Protein AF-0000000067828884 (afdb_homodimer)

Structure (mmCIF, N/CA/C/O backbone):
data_AF-0000000067828884-model_v1
#
loop_
_entity.id
_entity.type
_entity.pdbx_description
1 polymer 'Sll6055 protein'
#
loop_
_atom_site.group_PDB
_atom_site.id
_atom_site.type_symbol
_atom_site.label_atom_id
_atom_site.label_alt_id
_atom_site.label_comp_id
_atom_site.label_asym_id
_atom_site.label_entity_id
_atom_site.label_seq_id
_atom_site.pdbx_PDB_ins_code
_atom_site.Cartn_x
_atom_site.Cartn_y
_atom_site.Cartn_z
_atom_site.occupancy
_atom_site.B_iso_or_equiv
_atom_site.auth_seq_id
_atom_site.auth_comp_id
_atom_site.auth_asym_id
_atom_site.auth_atom_id
_atom_site.pdbx_PDB_model_num
ATOM 1 N N . MET A 1 1 ? 34.312 7.23 -28.25 1 37.12 1 MET A N 1
ATOM 2 C CA . MET A 1 1 ? 33.156 8.117 -28.031 1 37.12 1 MET A CA 1
ATOM 3 C C . MET A 1 1 ? 32.531 7.859 -26.672 1 37.12 1 MET A C 1
ATOM 5 O O . MET A 1 1 ? 32.031 6.766 -26.406 1 37.12 1 MET A O 1
ATOM 9 N N . VAL A 1 2 ? 33.031 8.43 -25.656 1 44.31 2 VAL A N 1
ATOM 10 C CA . VAL A 1 2 ? 32.438 8.219 -24.344 1 44.31 2 VAL A CA 1
ATOM 11 C C . VAL A 1 2 ? 30.938 8.508 -24.406 1 44.31 2 VAL A C 1
ATOM 13 O O . VAL A 1 2 ? 30.531 9.633 -24.719 1 44.31 2 VAL A O 1
ATOM 16 N N . VAL A 1 3 ? 30.125 7.672 -24.891 1 49.12 3 VAL A N 1
ATOM 17 C CA . VAL A 1 3 ? 28.688 7.875 -24.875 1 49.12 3 VAL A CA 1
ATOM 18 C C . VAL A 1 3 ? 28.234 8.367 -23.5 1 49.12 3 VAL A C 1
ATOM 20 O O . VAL A 1 3 ? 28.484 7.715 -22.5 1 49.12 3 VAL A O 1
ATOM 23 N N . ASN A 1 4 ? 28.359 9.555 -23.234 1 51.34 4 ASN A N 1
ATOM 24 C CA . ASN A 1 4 ? 27.875 10.164 -22 1 51.34 4 ASN A CA 1
ATOM 25 C C . ASN A 1 4 ? 26.469 9.711 -21.656 1 51.34 4 ASN A C 1
ATOM 27 O O . ASN A 1 4 ? 25.5 10.18 -22.25 1 51.34 4 ASN A O 1
ATOM 31 N N . ALA A 1 5 ? 26.297 8.414 -21.312 1 67.62 5 ALA A N 1
ATOM 32 C CA . ALA A 1 5 ? 24.953 7.875 -21.062 1 67.62 5 ALA A CA 1
ATOM 33 C C . ALA A 1 5 ? 24.172 8.773 -20.109 1 67.62 5 ALA A C 1
ATOM 35 O O . ALA A 1 5 ? 24.719 9.242 -19.109 1 67.62 5 ALA A O 1
ATOM 36 N N . GLN A 1 6 ? 23.219 9.469 -20.609 1 82.38 6 GLN A N 1
ATOM 37 C CA . GLN A 1 6 ? 22.359 10.375 -19.844 1 82.38 6 GLN A CA 1
ATOM 38 C C . GLN A 1 6 ? 21.922 9.742 -18.531 1 82.38 6 GLN A C 1
ATOM 40 O O . GLN A 1 6 ? 21.641 8.547 -18.484 1 82.38 6 GLN A O 1
ATOM 45 N N . GLN A 1 7 ? 22.375 10.391 -17.5 1 90.62 7 GLN A N 1
ATOM 46 C CA . GLN A 1 7 ? 21.953 9.969 -16.156 1 90.62 7 GLN A CA 1
ATOM 47 C C . GLN A 1 7 ? 20.891 10.898 -15.602 1 90.62 7 GLN A C 1
ATOM 49 O O . GLN A 1 7 ? 20.766 12.047 -16.031 1 90.62 7 GLN A O 1
ATOM 54 N N . PHE A 1 8 ? 20.062 10.312 -14.766 1 94.75 8 PHE A N 1
ATOM 55 C CA . PHE A 1 8 ? 19 11.047 -14.117 1 94.75 8 PHE A CA 1
ATOM 56 C C . PHE A 1 8 ? 19.188 11.062 -12.602 1 94.75 8 PHE A C 1
ATOM 58 O O . PHE A 1 8 ? 19.516 10.031 -12.008 1 94.75 8 PHE A O 1
ATOM 65 N N . ARG A 1 9 ? 19.031 12.219 -12.078 1 95.75 9 ARG A N 1
ATOM 66 C CA . ARG A 1 9 ? 19.219 12.398 -10.641 1 95.75 9 ARG A CA 1
ATOM 67 C C . ARG A 1 9 ? 17.922 12.109 -9.883 1 95.75 9 ARG A C 1
ATOM 69 O O . ARG A 1 9 ? 16.859 12.594 -10.258 1 95.75 9 ARG A O 1
ATOM 76 N N . ILE A 1 10 ? 18.016 11.258 -8.875 1 97.38 10 ILE A N 1
ATOM 77 C CA . ILE A 1 10 ? 16.891 10.992 -7.977 1 97.38 10 ILE A CA 1
ATOM 78 C C . ILE A 1 10 ? 17.359 11.07 -6.527 1 97.38 10 ILE A C 1
ATOM 80 O O . ILE A 1 10 ? 18.562 10.977 -6.25 1 97.38 10 ILE A O 1
ATOM 84 N N . GLN A 1 11 ? 16.469 11.375 -5.676 1 97.94 11 GLN A N 1
ATOM 85 C CA . GLN A 1 11 ? 16.734 11.266 -4.246 1 97.94 11 GLN A CA 1
ATOM 86 C C . GLN A 1 11 ? 16.062 10.039 -3.646 1 97.94 11 GLN A C 1
ATOM 88 O O . GLN A 1 11 ? 14.844 9.867 -3.787 1 97.94 11 GLN A O 1
ATOM 93 N N . VAL A 1 12 ? 16.766 9.164 -3.076 1 98.38 12 VAL A N 1
ATOM 94 C CA . VAL A 1 12 ? 16.234 8.023 -2.34 1 98.38 12 VAL A CA 1
ATOM 95 C C . VAL A 1 12 ? 16.625 8.125 -0.867 1 98.38 12 VAL A C 1
ATOM 97 O O . VAL A 1 12 ? 17.812 8.109 -0.53 1 98.38 12 VAL A O 1
ATOM 100 N N . ASP A 1 13 ? 15.477 8.305 -0.084 1 96.31 13 ASP A N 1
ATOM 101 C CA . ASP A 1 13 ? 15.711 8.633 1.32 1 96.31 13 ASP A CA 1
ATOM 102 C C . ASP A 1 13 ? 16.516 9.914 1.461 1 96.31 13 ASP A C 1
ATOM 104 O O . ASP A 1 13 ? 16.094 10.977 0.991 1 96.31 13 ASP A O 1
ATOM 108 N N . GLN A 1 14 ? 17.578 10.094 1.827 1 94.12 14 GLN A N 1
ATOM 109 C CA . GLN A 1 14 ? 18.375 11.305 2.002 1 94.12 14 GLN A CA 1
ATOM 110 C C . GLN A 1 14 ? 19.641 11.266 1.136 1 94.12 14 GLN A C 1
ATOM 112 O O . GLN A 1 14 ? 20.547 12.078 1.318 1 94.12 14 GLN A O 1
ATOM 117 N N . GLN A 1 15 ? 19.562 10.383 0.167 1 97.19 15 GLN A N 1
ATOM 118 C CA . GLN A 1 15 ? 20.734 10.25 -0.684 1 97.19 15 GLN A CA 1
ATOM 119 C C . GLN A 1 15 ? 20.406 10.602 -2.133 1 97.19 15 GLN A C 1
ATOM 121 O O . GLN A 1 15 ? 19.422 10.109 -2.689 1 97.19 15 GLN A O 1
ATOM 126 N N . GLN A 1 16 ? 21.234 11.438 -2.723 1 96.94 16 GLN A N 1
ATOM 127 C CA . GLN A 1 16 ? 21.141 11.711 -4.152 1 96.94 16 GLN A CA 1
ATOM 128 C C . GLN A 1 16 ? 21.844 10.633 -4.969 1 96.94 16 GLN A C 1
ATOM 130 O O . GLN A 1 16 ? 22.984 10.281 -4.688 1 96.94 16 GLN A O 1
ATOM 135 N N . LEU A 1 17 ? 21.141 10.062 -5.871 1 97.69 17 LEU A N 1
ATOM 136 C CA . LEU A 1 17 ? 21.672 8.984 -6.695 1 97.69 17 LEU A CA 1
ATOM 137 C C . LEU A 1 17 ? 21.469 9.281 -8.18 1 97.69 17 LEU A C 1
ATOM 139 O O . LEU A 1 17 ? 20.625 10.102 -8.539 1 97.69 17 LEU A O 1
ATOM 143 N N . MET A 1 18 ? 22.297 8.617 -8.961 1 96.06 18 MET A N 1
ATOM 144 C CA . MET A 1 18 ? 22.172 8.695 -10.414 1 96.06 18 MET A CA 1
ATOM 145 C C . MET A 1 18 ? 21.688 7.367 -10.992 1 96.06 18 MET A C 1
ATOM 147 O O . MET A 1 18 ? 22.172 6.305 -10.594 1 96.06 18 MET A O 1
ATOM 151 N N . ILE A 1 19 ? 20.703 7.461 -11.797 1 95.75 19 ILE A N 1
ATOM 152 C CA . ILE A 1 19 ? 20.172 6.262 -12.453 1 95.75 19 ILE A CA 1
ATOM 153 C C . ILE A 1 19 ? 20.219 6.441 -13.969 1 95.75 19 ILE A C 1
ATOM 155 O O . ILE A 1 19 ? 19.812 7.484 -14.484 1 95.75 19 ILE A O 1
ATOM 159 N N . PRO A 1 20 ? 20.75 5.473 -14.695 1 94.75 20 PRO A N 1
ATOM 160 C CA . PRO A 1 20 ? 20.906 5.621 -16.141 1 94.75 20 PRO A CA 1
ATOM 161 C C . PRO A 1 20 ? 19.594 5.449 -16.906 1 94.75 20 PRO A C 1
ATOM 163 O O . PRO A 1 20 ? 19.469 5.914 -18.047 1 94.75 20 PRO A O 1
ATOM 166 N N . ASP A 1 21 ? 18.609 4.809 -16.344 1 96.38 21 ASP A N 1
ATOM 167 C CA . ASP A 1 21 ? 17.344 4.535 -17.016 1 96.38 21 ASP A CA 1
ATOM 168 C C . ASP A 1 21 ? 16.344 5.676 -16.797 1 96.38 21 ASP A C 1
ATOM 170 O O . ASP A 1 21 ? 15.992 5.984 -15.664 1 96.38 21 ASP A O 1
ATOM 174 N N . PRO A 1 22 ? 15.867 6.316 -17.844 1 96.06 22 PRO A N 1
ATOM 175 C CA . PRO A 1 22 ? 14.906 7.41 -17.688 1 96.06 22 PRO A CA 1
ATOM 176 C C . PRO A 1 22 ? 13.531 6.93 -17.219 1 96.06 22 PRO A C 1
ATOM 178 O O . PRO A 1 22 ? 12.711 7.734 -16.781 1 96.06 22 PRO A O 1
ATOM 181 N N . VAL A 1 23 ? 13.258 5.586 -17.344 1 97.75 23 VAL A N 1
ATOM 182 C CA . VAL A 1 23 ? 11.984 5 -16.938 1 97.75 23 VAL A CA 1
ATOM 183 C C . VAL A 1 23 ? 12.242 3.738 -16.109 1 97.75 23 VAL A C 1
ATOM 185 O O . VAL A 1 23 ? 11.828 2.645 -16.516 1 97.75 23 VAL A O 1
ATOM 188 N N . PRO A 1 24 ? 12.875 3.953 -14.953 1 98 24 PRO A N 1
ATOM 189 C CA . PRO A 1 24 ? 13.266 2.789 -14.156 1 98 24 PRO A CA 1
ATOM 190 C C . PRO A 1 24 ? 12.07 2.09 -13.516 1 98 24 PRO A C 1
ATOM 192 O O . PRO A 1 24 ? 11.031 2.719 -13.273 1 98 24 PRO A O 1
ATOM 195 N N . THR A 1 25 ? 12.242 0.83 -13.18 1 98.25 25 THR A N 1
ATOM 196 C CA . THR A 1 25 ? 11.297 0.078 -12.359 1 98.25 25 THR A CA 1
ATOM 197 C C . THR A 1 25 ? 11.562 0.314 -10.875 1 98.25 25 THR A C 1
ATOM 199 O O . THR A 1 25 ? 12.625 0.807 -10.5 1 98.25 25 THR A O 1
ATOM 202 N N . GLY A 1 26 ? 10.586 -0.028 -10.094 1 98.5 26 GLY A N 1
ATOM 203 C CA . GLY A 1 26 ? 10.812 -0.023 -8.656 1 98.5 26 GLY A CA 1
ATOM 204 C C . GLY A 1 26 ? 12.008 -0.852 -8.234 1 98.5 26 GLY A C 1
ATOM 205 O O . GLY A 1 26 ? 12.773 -0.448 -7.359 1 98.5 26 GLY A O 1
ATOM 206 N N . ARG A 1 27 ? 12.18 -1.993 -8.883 1 98.5 27 ARG A N 1
ATOM 207 C CA . ARG A 1 27 ? 13.32 -2.855 -8.586 1 98.5 27 ARG A CA 1
ATOM 208 C C . ARG A 1 27 ? 14.633 -2.143 -8.867 1 98.5 27 ARG A C 1
ATOM 210 O O . ARG A 1 27 ? 15.57 -2.207 -8.062 1 98.5 27 ARG A O 1
ATOM 217 N N . GLN A 1 28 ? 14.727 -1.455 -9.992 1 98.31 28 GLN A N 1
ATOM 218 C CA . GLN A 1 28 ? 15.945 -0.734 -10.359 1 98.31 28 GLN A CA 1
ATOM 219 C C . GLN A 1 28 ? 16.25 0.364 -9.344 1 98.31 28 GLN A C 1
ATOM 221 O O . GLN A 1 28 ? 17.422 0.561 -8.977 1 98.31 28 GLN A O 1
ATOM 226 N N . ILE A 1 29 ? 15.203 1.027 -8.906 1 98.56 29 ILE A N 1
ATOM 227 C CA . ILE A 1 29 ? 15.391 2.096 -7.93 1 98.56 29 ILE A CA 1
ATOM 228 C C . ILE A 1 29 ? 15.945 1.516 -6.629 1 98.56 29 ILE A C 1
ATOM 230 O O . ILE A 1 29 ? 16.906 2.043 -6.07 1 98.56 29 ILE A O 1
ATOM 234 N N . LEU A 1 30 ? 15.367 0.405 -6.23 1 98.69 30 LEU A N 1
ATOM 235 C CA . LEU A 1 30 ? 15.82 -0.244 -5.004 1 98.69 30 LEU A CA 1
ATOM 236 C C . LEU A 1 30 ? 17.25 -0.748 -5.152 1 98.69 30 LEU A C 1
ATOM 238 O O . LEU A 1 30 ? 18.062 -0.597 -4.242 1 98.69 30 LEU A O 1
ATOM 242 N N . GLU A 1 31 ? 17.547 -1.271 -6.289 1 98.12 31 GLU A N 1
ATOM 243 C CA . GLU A 1 31 ? 18.875 -1.83 -6.52 1 98.12 31 GLU A CA 1
ATOM 244 C C . GLU A 1 31 ? 19.938 -0.738 -6.523 1 98.12 31 GLU A C 1
ATOM 246 O O . GLU A 1 31 ? 21 -0.898 -5.918 1 98.12 31 GLU A O 1
ATOM 251 N N . ILE A 1 32 ? 19.656 0.331 -7.18 1 97.44 32 ILE A N 1
ATOM 252 C CA . ILE A 1 32 ? 20.594 1.438 -7.234 1 97.44 32 ILE A CA 1
ATOM 253 C C . ILE A 1 32 ? 20.797 2.008 -5.832 1 97.44 32 ILE A C 1
ATOM 255 O O . ILE A 1 32 ? 21.906 2.443 -5.488 1 97.44 32 ILE A O 1
ATOM 259 N N . ALA A 1 33 ? 19.797 1.929 -5.027 1 98.31 33 ALA A N 1
ATOM 260 C CA . ALA A 1 33 ? 19.859 2.412 -3.652 1 98.31 33 ALA A CA 1
ATOM 261 C C . ALA A 1 33 ? 20.453 1.355 -2.727 1 98.31 33 ALA A C 1
ATOM 263 O O . ALA A 1 33 ? 20.5 1.544 -1.508 1 98.31 33 ALA A O 1
ATOM 264 N N . GLN A 1 34 ? 20.828 0.233 -3.248 1 98.06 34 GLN A N 1
ATOM 265 C CA . GLN A 1 34 ? 21.484 -0.854 -2.529 1 98.06 34 GLN A CA 1
ATOM 266 C C . GLN A 1 34 ? 20.562 -1.459 -1.479 1 98.06 34 GLN A C 1
ATOM 268 O O . GLN A 1 34 ? 21 -1.821 -0.387 1 98.06 34 GLN A O 1
ATOM 273 N N . LYS A 1 35 ? 19.328 -1.429 -1.827 1 98.44 35 LYS A N 1
ATOM 274 C CA . LYS A 1 35 ? 18.328 -2.129 -1.021 1 98.44 35 LYS A CA 1
ATOM 275 C C . LYS A 1 35 ? 18.125 -3.555 -1.521 1 98.44 35 LYS A C 1
ATOM 277 O O . LYS A 1 35 ? 17.391 -3.779 -2.488 1 98.44 35 LYS A O 1
ATOM 282 N N . ARG A 1 36 ? 18.75 -4.496 -0.792 1 97.5 36 ARG A N 1
ATOM 283 C CA . ARG A 1 36 ? 18.766 -5.887 -1.231 1 97.5 36 ARG A CA 1
ATOM 284 C C . ARG A 1 36 ? 18.453 -6.832 -0.073 1 97.5 36 ARG A C 1
ATOM 286 O O . ARG A 1 36 ? 18.875 -6.582 1.062 1 97.5 36 ARG A O 1
ATOM 293 N N . PRO A 1 37 ? 17.734 -7.938 -0.419 1 97.56 37 PRO A N 1
ATOM 294 C CA . PRO A 1 37 ? 17.047 -8.211 -1.68 1 97.56 37 PRO A CA 1
ATOM 295 C C . PRO A 1 37 ? 15.844 -7.305 -1.903 1 97.56 37 PRO A C 1
ATOM 297 O O . PRO A 1 37 ? 15.156 -6.938 -0.946 1 97.56 37 PRO A O 1
ATOM 300 N N . ALA A 1 38 ? 15.531 -6.879 -3.08 1 98 38 ALA A N 1
ATOM 301 C CA . ALA A 1 38 ? 14.562 -5.844 -3.426 1 98 38 ALA A CA 1
ATOM 302 C C . ALA A 1 38 ? 13.164 -6.211 -2.938 1 98 38 ALA A C 1
ATOM 304 O O . ALA A 1 38 ? 12.391 -5.34 -2.541 1 98 38 ALA A O 1
ATOM 305 N N . ASP A 1 39 ? 12.914 -7.523 -2.912 1 97.38 39 ASP A N 1
ATOM 306 C CA . ASP A 1 39 ? 11.547 -7.934 -2.604 1 97.38 39 ASP A CA 1
ATOM 307 C C . ASP A 1 39 ? 11.273 -7.859 -1.104 1 97.38 39 ASP A C 1
ATOM 309 O O . ASP A 1 39 ? 10.156 -8.125 -0.655 1 97.38 39 ASP A O 1
ATOM 313 N N . GLU A 1 40 ? 12.242 -7.457 -0.324 1 97.94 40 GLU A N 1
ATOM 314 C CA . GLU A 1 40 ? 12.055 -7.254 1.109 1 97.94 40 GLU A CA 1
ATOM 315 C C . GLU A 1 40 ? 11.922 -5.77 1.443 1 97.94 40 GLU A C 1
ATOM 317 O O . GLU A 1 40 ? 11.805 -5.398 2.613 1 97.94 40 GLU A O 1
ATOM 322 N N . PHE A 1 41 ? 11.953 -4.949 0.437 1 98.69 41 PHE A N 1
ATOM 323 C CA . PHE A 1 41 ? 11.875 -3.506 0.63 1 98.69 41 PHE A CA 1
ATOM 324 C C . PHE A 1 41 ? 10.648 -2.934 -0.078 1 98.69 41 PHE A C 1
ATOM 326 O O . PHE A 1 41 ? 10.219 -3.461 -1.104 1 98.69 41 PHE A O 1
ATOM 333 N N . LEU A 1 42 ? 10.117 -1.929 0.501 1 98.75 42 LEU A N 1
ATOM 334 C CA . LEU A 1 42 ? 9.133 -1.062 -0.138 1 98.75 42 LEU A CA 1
ATOM 335 C C . LEU A 1 42 ? 9.781 0.216 -0.652 1 98.75 42 LEU A C 1
ATOM 337 O O . LEU A 1 42 ? 10.695 0.752 -0.015 1 98.75 42 LEU A O 1
ATOM 341 N N . VAL A 1 43 ? 9.336 0.704 -1.788 1 98.81 43 VAL A N 1
ATOM 342 C CA . VAL A 1 43 ? 9.758 2.004 -2.299 1 98.81 43 VAL A CA 1
ATOM 343 C C . VAL A 1 43 ? 8.531 2.855 -2.627 1 98.81 43 VAL A C 1
ATOM 345 O O . VAL A 1 43 ? 7.613 2.395 -3.309 1 98.81 43 VAL A O 1
ATOM 348 N N . PHE A 1 44 ? 8.5 4.07 -2.107 1 98.75 44 PHE A N 1
ATOM 349 C CA . PHE A 1 44 ? 7.41 5.023 -2.289 1 98.75 44 PHE A CA 1
ATOM 350 C C . PHE A 1 44 ? 7.895 6.27 -3.018 1 98.75 44 PHE A C 1
ATOM 352 O O . PHE A 1 44 ? 8.992 6.77 -2.744 1 98.75 44 PHE A O 1
ATOM 359 N N . TYR A 1 45 ? 7.141 6.684 -3.971 1 97.44 45 TYR A N 1
ATOM 360 C CA . TYR A 1 45 ? 7.289 8.008 -4.57 1 97.44 45 TYR A CA 1
ATOM 361 C C . TYR A 1 45 ? 6.656 9.078 -3.693 1 97.44 45 TYR A C 1
ATOM 363 O O . TYR A 1 45 ? 5.477 8.984 -3.342 1 97.44 45 TYR A O 1
ATOM 371 N N . LEU A 1 46 ? 7.449 10.039 -3.275 1 96.44 46 LEU A N 1
ATOM 372 C CA . LEU A 1 46 ? 6.926 11.156 -2.508 1 96.44 46 LEU A CA 1
ATOM 373 C C . LEU A 1 46 ? 6.258 12.18 -3.424 1 96.44 46 LEU A C 1
ATOM 375 O O . LEU A 1 46 ? 6.934 12.859 -4.195 1 96.44 46 LEU A O 1
ATOM 379 N N . LEU A 1 47 ? 4.953 12.359 -3.307 1 95.38 47 LEU A N 1
ATOM 380 C CA . LEU A 1 47 ? 4.191 13.289 -4.129 1 95.38 47 LEU A CA 1
ATOM 381 C C . LEU A 1 47 ? 4.32 14.711 -3.6 1 95.38 47 LEU A C 1
ATOM 383 O O . LEU A 1 47 ? 4.629 14.914 -2.422 1 95.38 47 LEU A O 1
ATOM 387 N N . PRO A 1 48 ? 4.031 15.703 -4.461 1 92.88 48 PRO A N 1
ATOM 388 C CA . PRO A 1 48 ? 4.059 17.094 -3.994 1 92.88 48 PRO A CA 1
ATOM 389 C C . PRO A 1 48 ? 3.08 17.344 -2.848 1 92.88 48 PRO A C 1
ATOM 391 O O . PRO A 1 48 ? 3.326 18.203 -2.002 1 92.88 48 PRO A O 1
ATOM 394 N N . SER A 1 49 ? 2.057 16.609 -2.738 1 92.06 49 SER A N 1
ATOM 395 C CA . SER A 1 49 ? 1.046 16.75 -1.694 1 92.06 49 SER A CA 1
ATOM 396 C C . SER A 1 49 ? 1.562 16.25 -0.353 1 92.06 49 SER A C 1
ATOM 398 O O . SER A 1 49 ? 0.94 16.469 0.686 1 92.06 49 SER A O 1
ATOM 400 N N . GLY A 1 50 ? 2.662 15.555 -0.386 1 92.88 50 GLY A N 1
ATOM 401 C CA . GLY A 1 50 ? 3.189 14.938 0.82 1 92.88 50 GLY A CA 1
ATOM 402 C C . GLY A 1 50 ? 2.811 13.477 0.954 1 92.88 50 GLY A C 1
ATOM 403 O O . GLY A 1 50 ? 3.398 12.75 1.755 1 92.88 50 GLY A O 1
ATOM 404 N N . GLN A 1 51 ? 1.867 13.055 0.144 1 95.25 51 GLN A N 1
ATOM 405 C CA . GLN A 1 51 ? 1.448 11.656 0.188 1 95.25 51 GLN A CA 1
ATOM 406 C C . GLN A 1 51 ? 2.467 10.758 -0.505 1 95.25 51 GLN A C 1
ATOM 408 O O . GLN A 1 51 ? 3.305 11.234 -1.273 1 95.25 51 GLN A O 1
ATOM 413 N N . LEU A 1 52 ? 2.342 9.5 -0.197 1 97.19 52 LEU A N 1
ATOM 414 C CA . LEU A 1 52 ? 3.248 8.5 -0.752 1 97.19 52 LEU A CA 1
ATOM 415 C C . LEU A 1 52 ? 2.514 7.578 -1.722 1 97.19 52 LEU A C 1
ATOM 417 O O . LEU A 1 52 ? 1.373 7.18 -1.465 1 97.19 52 LEU A O 1
ATOM 421 N N . GLU A 1 53 ? 3.164 7.305 -2.764 1 97.12 53 GLU A N 1
ATOM 422 C CA . GLU A 1 53 ? 2.682 6.312 -3.719 1 97.12 53 GLU A CA 1
ATOM 423 C C . GLU A 1 53 ? 3.67 5.16 -3.865 1 97.12 53 GLU A C 1
ATOM 425 O O . GLU A 1 53 ? 4.809 5.363 -4.289 1 97.12 53 GLU A O 1
ATOM 430 N N . GLU A 1 54 ? 3.182 4.023 -3.498 1 97.88 54 GLU A N 1
ATOM 431 C CA . GLU A 1 54 ? 4.078 2.879 -3.637 1 97.88 54 GLU A CA 1
ATOM 432 C C . GLU A 1 54 ? 4.344 2.561 -5.105 1 97.88 54 GLU A C 1
ATOM 434 O O . GLU A 1 54 ? 3.426 2.598 -5.93 1 97.88 54 GLU A O 1
ATOM 439 N N . ILE A 1 55 ? 5.59 2.246 -5.402 1 98.06 55 ILE A N 1
ATOM 440 C CA . ILE A 1 55 ? 5.992 1.756 -6.719 1 98.06 55 ILE A CA 1
ATOM 441 C C . ILE A 1 55 ? 6.258 0.253 -6.648 1 98.06 55 ILE A C 1
ATOM 443 O O . ILE A 1 55 ? 7.137 -0.195 -5.906 1 98.06 55 ILE A O 1
ATOM 447 N N . ARG A 1 56 ? 5.426 -0.507 -7.398 1 97.81 56 ARG A N 1
ATOM 448 C CA . ARG A 1 56 ? 5.676 -1.944 -7.457 1 97.81 56 ARG A CA 1
ATOM 449 C C . ARG A 1 56 ? 7.043 -2.238 -8.062 1 97.81 56 ARG A C 1
ATOM 451 O O . ARG A 1 56 ? 7.602 -1.41 -8.781 1 97.81 56 ARG A O 1
ATOM 458 N N . LEU A 1 57 ? 7.52 -3.447 -7.816 1 98 57 LEU A N 1
ATOM 459 C CA . LEU A 1 57 ? 8.852 -3.814 -8.289 1 98 57 LEU A CA 1
ATOM 460 C C . LEU A 1 57 ? 8.914 -3.783 -9.812 1 98 57 LEU A C 1
ATOM 462 O O . LEU A 1 57 ? 9.961 -3.457 -10.383 1 98 57 LEU A O 1
ATOM 466 N N . ASP A 1 58 ? 7.77 -4.039 -10.484 1 97.12 58 ASP A N 1
ATOM 467 C CA . ASP A 1 58 ? 7.75 -4.094 -11.945 1 97.12 58 ASP A CA 1
ATOM 468 C C . ASP A 1 58 ? 7.148 -2.82 -12.539 1 97.12 58 ASP A C 1
ATOM 470 O O . ASP A 1 58 ? 7.027 -2.693 -13.758 1 97.12 58 ASP A O 1
ATOM 474 N N . GLU A 1 59 ? 6.719 -1.943 -11.688 1 97.12 59 GLU A N 1
ATOM 475 C CA . GLU A 1 59 ? 6.152 -0.668 -12.117 1 97.12 59 GLU A CA 1
ATOM 476 C C . GLU A 1 59 ? 7.25 0.333 -12.469 1 97.12 59 GLU A C 1
ATOM 478 O O . GLU A 1 59 ? 8.289 0.383 -11.812 1 97.12 59 GLU A O 1
ATOM 483 N N . THR A 1 60 ? 7.016 1.18 -13.5 1 97.12 60 THR A N 1
ATOM 484 C CA . THR A 1 60 ? 8.016 2.158 -13.922 1 97.12 60 THR A CA 1
ATOM 485 C C . THR A 1 60 ? 7.613 3.562 -13.477 1 97.12 60 THR A C 1
ATOM 487 O O . THR A 1 60 ? 6.438 3.824 -13.211 1 97.12 60 THR A O 1
ATOM 490 N N . VAL A 1 61 ? 8.555 4.398 -13.328 1 96.69 61 VAL A N 1
ATOM 491 C CA . VAL A 1 61 ? 8.383 5.82 -13.055 1 96.69 61 VAL A CA 1
ATOM 492 C C . VAL A 1 61 ? 9.109 6.641 -14.117 1 96.69 61 VAL A C 1
ATOM 494 O O . VAL A 1 61 ? 10.266 6.359 -14.445 1 96.69 61 VAL A O 1
ATOM 497 N N . ASP A 1 62 ? 8.453 7.621 -14.672 1 96.25 62 ASP A N 1
ATOM 498 C CA . ASP A 1 62 ? 9.055 8.492 -15.672 1 96.25 62 ASP A CA 1
ATOM 499 C C . ASP A 1 62 ? 9.852 9.625 -15.016 1 96.25 62 ASP A C 1
ATOM 501 O O . ASP A 1 62 ? 9.273 10.484 -14.352 1 96.25 62 ASP A O 1
ATOM 505 N N . LEU A 1 63 ? 11.125 9.648 -15.312 1 95.69 63 LEU A N 1
ATOM 506 C CA . LEU A 1 63 ? 12 10.609 -14.656 1 95.69 63 LEU A CA 1
ATOM 507 C C . LEU A 1 63 ? 12.289 11.797 -15.578 1 95.69 63 LEU A C 1
ATOM 509 O O . LEU A 1 63 ? 13.07 12.688 -15.219 1 95.69 63 LEU A O 1
ATOM 513 N N . ARG A 1 64 ? 11.672 11.82 -16.734 1 93.06 64 ARG A N 1
ATOM 514 C CA . ARG A 1 64 ? 12 12.836 -17.734 1 93.06 64 ARG A CA 1
ATOM 515 C C . ARG A 1 64 ? 11.266 14.141 -17.453 1 93.06 64 ARG A C 1
ATOM 517 O O . ARG A 1 64 ? 11.547 15.164 -18.078 1 93.06 64 ARG A O 1
ATOM 524 N N . GLN A 1 65 ? 10.359 14.016 -16.484 1 84.81 65 GLN A N 1
ATOM 525 C CA . GLN A 1 65 ? 9.672 15.25 -16.109 1 84.81 65 GLN A CA 1
ATOM 526 C C . GLN A 1 65 ? 10.586 16.172 -15.312 1 84.81 65 GLN A C 1
ATOM 528 O O . GLN A 1 65 ? 11.609 15.734 -14.781 1 84.81 65 GLN A O 1
ATOM 533 N N . THR A 1 66 ? 10.336 17.406 -15.32 1 80.25 66 THR A N 1
ATOM 534 C CA . THR A 1 66 ? 11.164 18.391 -14.633 1 80.25 66 THR A CA 1
ATOM 535 C C . THR A 1 66 ? 11.156 18.141 -13.125 1 80.25 66 THR A C 1
ATOM 537 O O . THR A 1 66 ? 10.148 17.703 -12.562 1 80.25 66 THR A O 1
ATOM 540 N N . GLY A 1 67 ? 12.305 18.391 -12.438 1 84.38 67 GLY A N 1
ATOM 541 C CA . GLY A 1 67 ? 12.43 18.266 -10.992 1 84.38 67 GLY A CA 1
ATOM 542 C C . GLY A 1 67 ? 13.078 16.969 -10.562 1 84.38 67 GLY A C 1
ATOM 543 O O . GLY A 1 67 ? 13.359 16.109 -11.398 1 84.38 67 GLY A O 1
ATOM 544 N N . ILE A 1 68 ? 13.461 16.984 -9.312 1 90.06 68 ILE A N 1
ATOM 545 C CA . ILE A 1 68 ? 14.062 15.789 -8.742 1 90.06 68 ILE A CA 1
ATOM 546 C C . ILE A 1 68 ? 12.992 14.953 -8.047 1 90.06 68 ILE A C 1
ATOM 548 O O . ILE A 1 68 ? 12.336 15.414 -7.113 1 90.06 68 ILE A O 1
ATOM 552 N N . GLU A 1 69 ? 12.867 13.688 -8.562 1 95.12 69 GLU A N 1
ATOM 553 C CA . GLU A 1 69 ? 11.93 12.773 -7.922 1 95.12 69 GLU A CA 1
ATOM 554 C C . GLU A 1 69 ? 12.5 12.227 -6.613 1 95.12 69 GLU A C 1
ATOM 556 O O . GLU A 1 69 ? 13.688 11.938 -6.52 1 95.12 69 GLU A O 1
ATOM 561 N N . ARG A 1 70 ? 11.664 12.156 -5.625 1 97.12 70 ARG A N 1
ATOM 562 C CA . ARG A 1 70 ? 12.07 11.719 -4.297 1 97.12 70 ARG A CA 1
ATOM 563 C C . ARG A 1 70 ? 11.367 10.422 -3.906 1 97.12 70 ARG A C 1
ATOM 565 O O . ARG A 1 70 ? 10.156 10.281 -4.094 1 97.12 70 ARG A O 1
ATOM 572 N N . PHE A 1 71 ? 12.227 9.531 -3.393 1 98.5 71 PHE A N 1
ATOM 573 C CA . PHE A 1 71 ? 11.734 8.219 -2.992 1 98.5 71 PHE A CA 1
ATOM 574 C C . PHE A 1 71 ? 12.102 7.926 -1.542 1 98.5 71 PHE A C 1
ATOM 576 O O . PHE A 1 71 ? 13.141 8.367 -1.057 1 98.5 71 PHE A O 1
ATOM 583 N N . ILE A 1 72 ? 11.25 7.184 -0.878 1 98.44 72 ILE A N 1
ATOM 584 C CA . ILE A 1 72 ? 11.461 6.684 0.475 1 98.44 72 ILE A CA 1
ATOM 585 C C . ILE A 1 72 ? 11.359 5.16 0.482 1 98.44 72 ILE A C 1
ATOM 587 O O . ILE A 1 72 ? 10.453 4.59 -0.125 1 98.44 72 ILE A O 1
ATOM 591 N N . THR A 1 73 ? 12.297 4.516 1.12 1 98.81 73 THR A N 1
ATOM 592 C CA . THR A 1 73 ? 12.297 3.059 1.144 1 98.81 73 THR A CA 1
ATOM 593 C C . THR A 1 73 ? 12.18 2.541 2.574 1 98.81 73 THR A C 1
ATOM 595 O O . THR A 1 73 ? 12.555 3.234 3.523 1 98.81 73 THR A O 1
ATOM 598 N N . PHE A 1 74 ? 11.641 1.4 2.734 1 98.62 74 PHE A N 1
ATOM 599 C CA . PHE A 1 74 ? 11.508 0.69 4 1 98.62 74 PHE A CA 1
ATOM 600 C C . PHE A 1 74 ? 11.805 -0.793 3.824 1 98.62 74 PHE A C 1
ATOM 602 O O . PHE A 1 74 ? 11.359 -1.409 2.854 1 98.62 74 PHE A O 1
ATOM 609 N N . ARG A 1 75 ? 12.648 -1.366 4.715 1 98.5 75 ARG A N 1
ATOM 610 C CA . ARG A 1 75 ? 12.641 -2.822 4.801 1 98.5 75 ARG A CA 1
ATOM 611 C C . ARG A 1 75 ? 11.43 -3.322 5.574 1 98.5 75 ARG A C 1
ATOM 613 O O . ARG A 1 75 ? 11.391 -3.246 6.805 1 98.5 75 ARG A O 1
ATOM 620 N N . SER A 1 76 ? 10.477 -3.693 4.84 1 98.5 76 SER A N 1
ATOM 621 C CA . SER A 1 76 ? 9.203 -4.035 5.469 1 98.5 76 SER A CA 1
ATOM 622 C C . SER A 1 76 ? 8.383 -4.969 4.59 1 98.5 76 SER A C 1
ATOM 624 O O . SER A 1 76 ? 8.492 -4.922 3.361 1 98.5 76 SER A O 1
ATOM 626 N N . ASP A 1 77 ? 7.52 -5.781 5.215 1 98.56 77 ASP A N 1
ATOM 627 C CA . ASP A 1 77 ? 6.559 -6.625 4.512 1 98.56 77 ASP A CA 1
ATOM 628 C C . ASP A 1 77 ? 5.152 -6.043 4.594 1 98.56 77 ASP A C 1
ATOM 630 O O . ASP A 1 77 ? 4.176 -6.699 4.223 1 98.56 77 ASP A O 1
ATOM 634 N N . ARG A 1 78 ? 5.016 -4.844 5.195 1 98.69 78 ARG A N 1
ATOM 635 C CA . ARG A 1 78 ? 3.699 -4.234 5.355 1 98.69 78 ARG A CA 1
ATOM 636 C C . ARG A 1 78 ? 3.809 -2.715 5.438 1 98.69 78 ARG A C 1
ATOM 638 O O . ARG A 1 78 ? 4.902 -2.174 5.613 1 98.69 78 ARG A O 1
ATOM 645 N N . SER A 1 79 ? 2.764 -2.066 5.195 1 98.69 79 SER A N 1
ATOM 646 C CA . SER A 1 79 ? 2.656 -0.625 5.387 1 98.69 79 SER A CA 1
ATOM 647 C C . SER A 1 79 ? 1.354 -0.257 6.09 1 98.69 79 SER A C 1
ATOM 649 O O . SER A 1 79 ? 0.448 -1.086 6.203 1 98.69 79 SER A O 1
ATOM 651 N N . PHE A 1 80 ? 1.298 0.919 6.602 1 98.75 80 PHE A N 1
ATOM 652 C CA . PHE A 1 80 ? 0.235 1.372 7.492 1 98.75 80 PHE A CA 1
ATOM 653 C C . PHE A 1 80 ? -0.403 2.652 6.965 1 98.75 80 PHE A C 1
ATOM 655 O O . PHE A 1 80 ? 0.263 3.463 6.316 1 98.75 80 PHE A O 1
ATOM 662 N N . ARG A 1 81 ? -1.683 2.752 7.266 1 98.75 81 ARG A N 1
ATOM 663 C CA . ARG A 1 81 ? -2.408 3.973 6.922 1 98.75 81 ARG A CA 1
ATOM 664 C C . ARG A 1 81 ? -2.826 4.73 8.18 1 98.75 81 ARG A C 1
ATOM 666 O O . ARG A 1 81 ? -3.197 4.125 9.18 1 98.75 81 ARG A O 1
ATOM 673 N N . PHE A 1 82 ? -2.785 5.965 8.102 1 98.56 82 PHE A N 1
ATOM 674 C CA . PHE A 1 82 ? -3.227 6.902 9.133 1 98.56 82 PHE A CA 1
ATOM 675 C C . PHE A 1 82 ? -3.766 8.18 8.5 1 98.56 82 PHE A C 1
ATOM 677 O O . PHE A 1 82 ? -3.627 8.391 7.297 1 98.56 82 PHE A O 1
ATOM 684 N N . VAL A 1 83 ? -4.418 8.969 9.305 1 98.38 83 VAL A N 1
ATOM 685 C CA . VAL A 1 83 ? -5.035 10.195 8.805 1 98.38 83 VAL A CA 1
ATOM 686 C C . VAL A 1 83 ? -4.426 11.398 9.516 1 98.38 83 VAL A C 1
ATOM 688 O O . VAL A 1 83 ? -4.227 11.383 10.734 1 98.38 83 VAL A O 1
ATOM 691 N N . ILE A 1 84 ? -4.004 12.344 8.766 1 98.31 84 ILE A N 1
ATOM 692 C CA . ILE A 1 84 ? -3.619 13.641 9.297 1 98.31 84 ILE A CA 1
ATOM 693 C C . ILE A 1 84 ? -4.527 14.727 8.719 1 98.31 84 ILE A C 1
ATOM 695 O O . ILE A 1 84 ? -4.602 14.898 7.504 1 98.31 84 ILE A O 1
ATOM 699 N N . ASP A 1 85 ? -5.227 15.43 9.523 1 97.31 85 ASP A N 1
ATOM 700 C CA . ASP A 1 85 ? -6.082 16.531 9.086 1 97.31 85 ASP A CA 1
ATOM 701 C C . ASP A 1 85 ? -7.039 16.078 7.984 1 97.31 85 ASP A C 1
ATOM 703 O O . ASP A 1 85 ? -7.207 16.766 6.98 1 97.31 85 ASP A O 1
ATOM 707 N N . GLY A 1 86 ? -7.523 14.922 8.078 1 95.62 86 GLY A N 1
ATOM 708 C CA . GLY A 1 86 ? -8.562 14.43 7.191 1 95.62 86 GLY A CA 1
ATOM 709 C C . GLY A 1 86 ? -8.008 13.766 5.941 1 95.62 86 GLY A C 1
ATOM 710 O O . GLY A 1 86 ? -8.766 13.219 5.137 1 95.62 86 GLY A O 1
ATOM 711 N N . ARG A 1 87 ? -6.672 13.734 5.801 1 96.25 87 ARG A N 1
ATOM 712 C CA . ARG A 1 87 ? -6.023 13.117 4.652 1 96.25 87 ARG A CA 1
ATOM 713 C C . ARG A 1 87 ? -5.355 11.797 5.043 1 96.25 87 ARG A C 1
ATOM 715 O O . ARG A 1 87 ? -4.633 11.734 6.039 1 96.25 87 ARG A O 1
ATOM 722 N N . ARG A 1 88 ? -5.625 10.836 4.27 1 97.12 88 ARG A N 1
ATOM 723 C CA . ARG A 1 88 ? -5.012 9.539 4.562 1 97.12 88 ARG A CA 1
ATOM 724 C C . ARG A 1 88 ? -3.588 9.469 4.027 1 97.12 88 ARG A C 1
ATOM 726 O O . ARG A 1 88 ? -3.32 9.906 2.904 1 97.12 88 ARG A O 1
ATOM 733 N N . PHE A 1 89 ? -2.68 8.961 4.844 1 98.06 89 PHE A N 1
ATOM 734 C CA . PHE A 1 89 ? -1.276 8.758 4.504 1 98.06 89 PHE A CA 1
ATOM 735 C C . PHE A 1 89 ? -0.885 7.293 4.664 1 98.06 89 PHE A C 1
ATOM 737 O O . PHE A 1 89 ? -1.596 6.523 5.312 1 98.06 89 PHE A O 1
ATOM 744 N N . GLU A 1 90 ? 0.179 6.957 3.963 1 98.56 90 GLU A N 1
ATOM 745 C CA . GLU A 1 90 ? 0.798 5.641 4.074 1 98.56 90 GLU A CA 1
ATOM 746 C C . GLU A 1 90 ? 2.215 5.742 4.629 1 98.56 90 GLU A C 1
ATOM 748 O O . GLU A 1 90 ? 2.938 6.695 4.336 1 98.56 90 GLU A O 1
ATOM 753 N N . TRP A 1 91 ? 2.619 4.781 5.438 1 98.69 91 TRP A N 1
ATOM 754 C CA . TRP A 1 91 ? 3.953 4.711 6.023 1 98.69 91 TRP A CA 1
ATOM 755 C C . TRP A 1 91 ? 4.445 3.271 6.082 1 98.69 91 TRP A C 1
ATOM 757 O O . TRP A 1 91 ? 3.674 2.355 6.379 1 98.69 91 TRP A O 1
ATOM 767 N N . GLY A 1 92 ? 5.66 3.039 5.941 1 98.62 92 GLY A N 1
ATOM 768 C CA . GLY A 1 92 ? 6.145 1.707 5.617 1 98.62 92 GLY A CA 1
ATOM 769 C C . GLY A 1 92 ? 6.68 0.959 6.828 1 98.62 92 GLY A C 1
ATOM 770 O O . GLY A 1 92 ? 7.172 -0.164 6.699 1 98.62 92 GLY A O 1
ATOM 771 N N . ILE A 1 93 ? 6.676 1.586 8.031 1 98.12 93 ILE A N 1
ATOM 772 C CA . ILE A 1 93 ? 7.07 0.919 9.266 1 98.12 93 ILE A CA 1
ATOM 773 C C . ILE A 1 93 ? 6.09 1.279 10.375 1 98.12 93 ILE A C 1
ATOM 775 O O . ILE A 1 93 ? 5.332 2.246 10.258 1 98.12 93 ILE A O 1
ATOM 779 N N . PRO A 1 94 ? 6.055 0.538 11.477 1 98.06 94 PRO A N 1
ATOM 780 C CA . PRO A 1 94 ? 4.984 0.712 12.461 1 98.06 94 PRO A CA 1
ATOM 781 C C . PRO A 1 94 ? 5.164 1.971 13.305 1 98.06 94 PRO A C 1
ATOM 783 O O . PRO A 1 94 ? 4.227 2.4 13.984 1 98.06 94 PRO A O 1
ATOM 786 N N . LEU A 1 95 ? 6.34 2.508 13.32 1 98.56 95 LEU A N 1
ATOM 787 C CA . LEU A 1 95 ? 6.586 3.668 14.172 1 98.56 95 LEU A CA 1
ATOM 788 C C . LEU A 1 95 ? 6.727 4.934 13.336 1 98.56 95 LEU A C 1
ATOM 790 O O . LEU A 1 95 ? 7.371 4.922 12.289 1 98.56 95 LEU A O 1
ATOM 794 N N . ILE A 1 96 ? 6.156 5.996 13.82 1 98.62 96 ILE A N 1
ATOM 795 C CA . ILE A 1 96 ? 6.289 7.293 13.164 1 98.62 96 ILE A CA 1
ATOM 796 C C . ILE A 1 96 ? 6.438 8.391 14.219 1 98.62 96 ILE A C 1
ATOM 798 O O . ILE A 1 96 ? 5.746 8.383 15.234 1 98.62 96 ILE A O 1
ATOM 802 N N . SER A 1 97 ? 7.301 9.289 14.031 1 98.69 97 SER A N 1
ATOM 803 C CA . SER A 1 97 ? 7.57 10.328 15.008 1 98.69 97 SER A CA 1
ATOM 804 C C . SER A 1 97 ? 6.645 11.531 14.812 1 98.69 97 SER A C 1
ATOM 806 O O . SER A 1 97 ? 6.098 11.727 13.727 1 98.69 97 SER A O 1
ATOM 808 N N . GLY A 1 98 ? 6.555 12.328 15.867 1 98.69 98 GLY A N 1
ATOM 809 C CA . GLY A 1 98 ? 5.844 13.586 15.727 1 98.69 98 GLY A CA 1
ATOM 810 C C . GLY A 1 98 ? 6.422 14.484 14.656 1 98.69 98 GLY A C 1
ATOM 811 O O . GLY A 1 98 ? 5.68 15.133 13.914 1 98.69 98 GLY A O 1
ATOM 812 N N . LEU A 1 99 ? 7.715 14.57 14.617 1 98.44 99 LEU A N 1
ATOM 813 C CA . LEU A 1 99 ? 8.391 15.375 13.609 1 98.44 99 LEU A CA 1
ATOM 814 C C . LEU A 1 99 ? 8.016 14.914 12.203 1 98.44 99 LEU A C 1
ATOM 816 O O . LEU A 1 99 ? 7.715 15.734 11.336 1 98.44 99 LEU A O 1
ATOM 820 N N . LYS A 1 100 ? 8.023 13.641 11.961 1 97.75 100 LYS A N 1
ATOM 821 C CA . LYS A 1 100 ? 7.684 13.109 10.641 1 97.75 100 LYS A CA 1
ATOM 822 C C . LYS A 1 100 ? 6.227 13.398 10.289 1 97.75 100 LYS A C 1
ATOM 824 O O . LYS A 1 100 ? 5.906 13.711 9.141 1 97.75 100 LYS A O 1
ATOM 829 N N . LEU A 1 101 ? 5.336 13.273 11.281 1 98.69 101 LEU A N 1
ATOM 830 C CA . LEU A 1 101 ? 3.938 13.617 11.055 1 98.69 101 LEU A CA 1
ATOM 831 C C . LEU A 1 101 ? 3.803 15.055 10.562 1 98.69 101 LEU A C 1
ATOM 833 O O . LEU A 1 101 ? 3.08 15.32 9.602 1 98.69 101 LEU A O 1
ATOM 837 N N . LYS A 1 102 ? 4.508 15.961 11.164 1 98.44 102 LYS A N 1
ATOM 838 C CA . LYS A 1 102 ? 4.457 17.359 10.766 1 98.44 102 LYS A CA 1
ATOM 839 C C . LYS A 1 102 ? 5.02 17.562 9.359 1 98.44 102 LYS A C 1
ATOM 841 O O . LYS A 1 102 ? 4.492 18.344 8.578 1 98.44 102 LYS A O 1
ATOM 846 N N . GLN A 1 103 ? 6.047 16.844 9.086 1 97.19 103 GLN A N 1
ATOM 847 C CA . GLN A 1 103 ? 6.641 16.922 7.754 1 97.19 103 GLN A CA 1
ATOM 848 C C . GLN A 1 103 ? 5.656 16.453 6.688 1 97.19 103 GLN A C 1
ATOM 850 O O . GLN A 1 103 ? 5.492 17.094 5.656 1 97.19 103 GLN A O 1
ATOM 855 N N . LEU A 1 104 ? 5.016 15.312 6.926 1 97.12 104 LEU A N 1
ATOM 856 C CA . LEU A 1 104 ? 4.027 14.789 5.984 1 97.12 104 LEU A CA 1
ATOM 857 C C . LEU A 1 104 ? 2.857 15.758 5.836 1 97.12 104 LEU A C 1
ATOM 859 O O . LEU A 1 104 ? 2.334 15.93 4.73 1 97.12 104 LEU A O 1
ATOM 863 N N . ALA A 1 105 ? 2.457 16.375 6.902 1 97.56 105 ALA A N 1
ATOM 864 C CA . ALA A 1 105 ? 1.362 17.344 6.91 1 97.56 105 ALA A CA 1
ATOM 865 C C . ALA A 1 105 ? 1.792 18.656 6.27 1 97.56 105 ALA A C 1
ATOM 867 O O . ALA A 1 105 ? 0.962 19.547 6.035 1 97.56 105 ALA A O 1
ATOM 868 N N . GLN A 1 106 ? 3.072 18.812 6.047 1 97.38 106 GLN A N 1
ATOM 869 C CA . GLN A 1 106 ? 3.66 19.984 5.422 1 97.38 106 GLN A CA 1
ATOM 870 C C . GLN A 1 106 ? 3.4 21.234 6.254 1 97.38 106 GLN A C 1
ATOM 872 O O . GLN A 1 106 ? 2.996 22.266 5.719 1 97.38 106 GLN A O 1
ATOM 877 N N . VAL A 1 107 ? 3.658 21.094 7.535 1 98 107 VAL A N 1
ATOM 878 C CA . VAL A 1 107 ? 3.559 22.25 8.43 1 98 107 VAL A CA 1
ATOM 879 C C . VAL A 1 107 ? 4.914 22.516 9.086 1 98 107 VAL A C 1
ATOM 881 O O . VAL A 1 107 ? 5.754 21.609 9.172 1 98 107 VAL A O 1
ATOM 884 N N . SER A 1 108 ? 5.125 23.688 9.508 1 97.19 108 SER A N 1
ATOM 885 C CA . SER A 1 108 ? 6.363 24.062 10.188 1 97.19 108 SER A CA 1
ATOM 886 C C . SER A 1 108 ? 6.504 23.344 11.523 1 97.19 108 SER A C 1
ATOM 888 O O . SER A 1 108 ? 5.641 23.453 12.391 1 97.19 108 SER A O 1
ATOM 890 N N . PRO A 1 109 ? 7.539 22.641 11.703 1 96.19 109 PRO A N 1
ATOM 891 C CA . PRO A 1 109 ? 7.719 21.953 12.984 1 96.19 109 PRO A CA 1
ATOM 892 C C . PRO A 1 109 ? 7.809 22.922 14.164 1 96.19 109 PRO A C 1
ATOM 894 O O . PRO A 1 109 ? 7.457 22.562 15.289 1 96.19 109 PRO A O 1
ATOM 897 N N . GLN A 1 110 ? 8.266 24.109 13.891 1 96.69 110 GLN A N 1
ATOM 898 C CA . GLN A 1 110 ? 8.445 25.078 14.969 1 96.69 110 GLN A CA 1
ATOM 899 C C . GLN A 1 110 ? 7.117 25.734 15.336 1 96.69 110 GLN A C 1
ATOM 901 O O . GLN A 1 110 ? 6.84 25.984 16.516 1 96.69 110 GLN A O 1
ATOM 906 N N . ALA A 1 111 ? 6.234 25.953 14.398 1 97.75 111 ALA A N 1
ATOM 907 C CA . ALA A 1 111 ? 5.039 26.766 14.602 1 97.75 111 ALA A CA 1
ATOM 908 C C . ALA A 1 111 ? 3.822 25.891 14.898 1 97.75 111 ALA A C 1
ATOM 910 O O . ALA A 1 111 ? 2.803 26.375 15.383 1 97.75 111 ALA A O 1
ATOM 911 N N . TYR A 1 112 ? 4 24.609 14.586 1 98.38 112 TYR A N 1
ATOM 912 C CA . TYR A 1 112 ? 2.818 23.766 14.703 1 98.38 112 TYR A CA 1
ATOM 913 C C . TYR A 1 112 ? 3.064 22.609 15.672 1 98.38 112 TYR A C 1
ATOM 915 O O . TYR A 1 112 ? 4.191 22.125 15.797 1 98.38 112 TYR A O 1
ATOM 923 N N . GLY A 1 113 ? 1.979 22.203 16.328 1 98.12 113 GLY A N 1
ATOM 924 C CA . GLY A 1 113 ? 1.905 20.922 17.047 1 98.12 113 GLY A CA 1
ATOM 925 C C . GLY A 1 113 ? 1.096 19.875 16.297 1 98.12 113 GLY A C 1
ATOM 926 O O . GLY A 1 113 ? 0.474 20.172 15.273 1 98.12 113 GLY A O 1
ATOM 927 N N . VAL A 1 114 ? 1.245 18.641 16.734 1 98.56 114 VAL A N 1
ATOM 928 C CA . VAL A 1 114 ? 0.438 17.531 16.234 1 98.56 114 VAL A CA 1
ATOM 929 C C . VAL A 1 114 ? -0.141 16.734 17.406 1 98.56 114 VAL A C 1
ATOM 931 O O . VAL A 1 114 ? 0.52 16.562 18.438 1 98.56 114 VAL A O 1
ATOM 934 N N . TRP A 1 115 ? -1.334 16.266 17.297 1 98.62 115 TRP A N 1
ATOM 935 C CA . TRP A 1 115 ? -2.061 15.539 18.328 1 98.62 115 TRP A CA 1
ATOM 936 C C . TRP A 1 115 ? -2.666 14.258 17.766 1 98.62 115 TRP A C 1
ATOM 938 O O . TRP A 1 115 ? -3.072 14.219 16.609 1 98.62 115 TRP A O 1
ATOM 948 N N . LEU A 1 116 ? -2.725 13.242 18.594 1 98.5 116 LEU A N 1
ATOM 949 C CA . LEU A 1 116 ? -3.465 12.016 18.328 1 98.5 116 LEU A CA 1
ATOM 950 C C . LEU A 1 116 ? -4.891 12.109 18.859 1 98.5 116 LEU A C 1
ATOM 952 O O . LEU A 1 116 ? -5.098 12.43 20.031 1 98.5 116 LEU A O 1
ATOM 956 N N . GLU A 1 117 ? -5.758 11.898 17.953 1 97.38 117 GLU A N 1
ATOM 957 C CA . GLU A 1 117 ? -7.156 11.875 18.375 1 97.38 117 GLU A CA 1
ATOM 958 C C . GLU A 1 117 ? -7.434 10.695 19.312 1 97.38 117 GLU A C 1
ATOM 960 O O . GLU A 1 117 ? -7.074 9.555 19 1 97.38 117 GLU A O 1
ATOM 965 N N . VAL A 1 118 ? -7.965 10.969 20.469 1 94.19 118 VAL A N 1
ATOM 966 C CA . VAL A 1 118 ? -8.398 9.945 21.406 1 94.19 118 VAL A CA 1
ATOM 967 C C . VAL A 1 118 ? -9.93 9.93 21.484 1 94.19 118 VAL A C 1
ATOM 969 O O . VAL A 1 118 ? -10.547 10.914 21.891 1 94.19 118 VAL A O 1
ATOM 972 N N . ARG A 1 119 ? -10.5 8.805 21.031 1 87.5 119 ARG A N 1
ATOM 973 C CA . ARG A 1 119 ? -11.953 8.688 21.078 1 87.5 119 ARG A CA 1
ATOM 974 C C . ARG A 1 119 ? -12.469 8.836 22.516 1 87.5 119 ARG A C 1
ATOM 976 O O . ARG A 1 119 ? -12.047 8.094 23.406 1 87.5 119 ARG A O 1
ATOM 983 N N . GLY A 1 120 ? -13.383 9.711 22.734 1 90.88 120 GLY A N 1
ATOM 984 C CA . GLY A 1 120 ? -14 9.93 24.031 1 90.88 120 GLY A CA 1
ATOM 985 C C . GLY A 1 120 ? -13.078 10.609 25.031 1 90.88 120 GLY A C 1
ATOM 986 O O . GLY A 1 120 ? -13.391 10.688 26.219 1 90.88 120 GLY A O 1
ATOM 987 N N . GLY A 1 121 ? -11.906 10.914 24.594 1 91.94 121 GLY A N 1
ATOM 988 C CA . GLY A 1 121 ? -10.945 11.547 25.469 1 91.94 121 GLY A CA 1
ATOM 989 C C . GLY A 1 121 ? -10.266 12.75 24.859 1 91.94 121 GLY A C 1
ATOM 990 O O . GLY A 1 121 ? -10.672 13.227 23.797 1 91.94 121 GLY A O 1
ATOM 991 N N . GLU A 1 122 ? -9.383 13.305 25.641 1 93.62 122 GLU A N 1
ATOM 992 C CA . GLU A 1 122 ? -8.609 14.445 25.156 1 93.62 122 GLU A CA 1
ATOM 993 C C . GLU A 1 122 ? -7.535 14.008 24.172 1 93.62 122 GLU A C 1
ATOM 995 O O . GLU A 1 122 ? -6.863 12.992 24.375 1 93.62 122 GLU A O 1
ATOM 1000 N N . ASP A 1 123 ? -7.387 14.797 23.094 1 96 123 ASP A N 1
ATOM 1001 C CA . ASP A 1 123 ? -6.305 14.555 22.156 1 96 123 ASP A CA 1
ATOM 1002 C C . ASP A 1 123 ? -4.945 14.562 22.844 1 96 123 ASP A C 1
ATOM 1004 O O . ASP A 1 123 ? -4.711 15.375 23.75 1 96 123 ASP A O 1
ATOM 1008 N N . ARG A 1 124 ? -4.141 13.758 22.484 1 97.81 124 ARG A N 1
ATOM 1009 C CA . ARG A 1 124 ? -2.82 13.625 23.094 1 97.81 124 ARG A CA 1
ATOM 1010 C C . ARG A 1 124 ? -1.752 14.281 22.219 1 97.81 124 ARG A C 1
ATOM 1012 O O . ARG A 1 124 ? -1.582 13.914 21.047 1 97.81 124 ARG A O 1
ATOM 1019 N N . PRO A 1 125 ? -1.014 15.25 22.781 1 97.81 125 PRO A N 1
ATOM 1020 C CA . PRO A 1 125 ? 0.093 15.812 22 1 97.81 125 PRO A CA 1
ATOM 1021 C C . PRO A 1 125 ? 1.215 14.805 21.75 1 97.81 125 PRO A C 1
ATOM 1023 O O . PRO A 1 125 ? 1.489 13.961 22.609 1 97.81 125 PRO A O 1
ATOM 1026 N N . ILE A 1 126 ? 1.78 14.891 20.594 1 98.62 126 ILE A N 1
ATOM 1027 C CA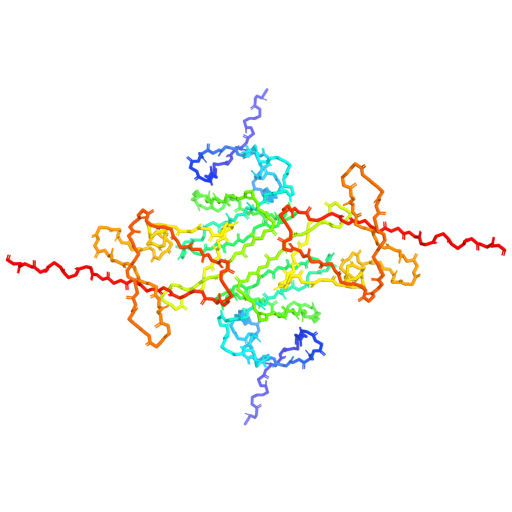 . ILE A 1 126 ? 2.926 14.055 20.25 1 98.62 126 ILE A CA 1
ATOM 1028 C C . ILE A 1 126 ? 4.168 14.93 20.062 1 98.62 126 ILE A C 1
ATOM 1030 O O . ILE A 1 126 ? 4.215 15.773 19.172 1 98.62 126 ILE A O 1
ATOM 1034 N N . ALA A 1 127 ? 5.18 14.734 20.969 1 98.44 127 ALA A N 1
ATOM 1035 C CA . ALA A 1 127 ? 6.422 15.492 20.828 1 98.44 127 ALA A CA 1
ATOM 1036 C C . ALA A 1 127 ? 7.168 15.109 19.562 1 98.44 127 ALA A C 1
ATOM 1038 O O . ALA A 1 127 ? 6.941 14.031 19 1 98.44 127 ALA A O 1
ATOM 1039 N N . ASP A 1 128 ? 8.055 16.016 19.156 1 98.12 128 ASP A N 1
ATOM 1040 C CA . ASP A 1 128 ? 8.773 15.797 17.891 1 98.12 128 ASP A CA 1
ATOM 1041 C C . ASP A 1 128 ? 9.516 14.461 17.906 1 98.12 128 ASP A C 1
ATOM 1043 O O . ASP A 1 128 ? 9.539 13.75 16.906 1 98.12 128 ASP A O 1
ATOM 1047 N N . HIS A 1 129 ? 10.07 14.07 19.062 1 98 129 HIS A N 1
ATOM 1048 C CA . HIS A 1 129 ? 10.922 12.891 19.141 1 98 129 HIS A CA 1
ATOM 1049 C C . HIS A 1 129 ? 10.125 11.664 19.578 1 98 129 HIS A C 1
ATOM 1051 O O . HIS A 1 129 ? 10.641 10.547 19.562 1 98 129 HIS A O 1
ATOM 1057 N N . GLU A 1 130 ? 8.922 11.945 20 1 98.5 130 GLU A N 1
ATOM 1058 C CA . GLU A 1 130 ? 8.047 10.859 20.422 1 98.5 130 GLU A CA 1
ATOM 1059 C C . GLU A 1 130 ? 7.531 10.07 19.219 1 98.5 130 GLU A C 1
ATOM 1061 O O . GLU A 1 130 ? 7.172 10.656 18.188 1 98.5 130 GLU A O 1
ATOM 1066 N N . THR A 1 131 ? 7.48 8.711 19.359 1 98.44 131 THR A N 1
ATOM 1067 C CA . THR A 1 131 ? 6.941 7.879 18.297 1 98.44 131 THR A CA 1
ATOM 1068 C C . THR A 1 131 ? 5.566 7.332 18.672 1 98.44 131 THR A C 1
ATOM 1070 O O . THR A 1 131 ? 5.273 7.141 19.859 1 98.44 131 THR A O 1
ATOM 1073 N N . VAL A 1 132 ? 4.773 7.188 17.688 1 98.44 132 VAL A N 1
ATOM 1074 C CA . VAL A 1 132 ? 3.477 6.527 17.812 1 98.44 132 VAL A CA 1
ATOM 1075 C C . VAL A 1 132 ? 3.516 5.176 17.109 1 98.44 132 VAL A C 1
ATOM 1077 O O . VAL A 1 132 ? 4.062 5.059 16 1 98.44 132 VAL A O 1
ATOM 1080 N N . ASN A 1 133 ? 2.959 4.145 17.797 1 98.5 133 ASN A N 1
ATOM 1081 C CA . ASN A 1 133 ? 2.854 2.816 17.203 1 98.5 133 ASN A CA 1
ATOM 1082 C C . ASN A 1 133 ? 1.585 2.672 16.359 1 98.5 133 ASN A C 1
ATOM 1084 O O . ASN A 1 133 ? 0.475 2.797 16.891 1 98.5 133 ASN A O 1
ATOM 1088 N N . LEU A 1 134 ? 1.708 2.369 15.062 1 98.5 134 LEU A N 1
ATOM 1089 C CA . LEU A 1 134 ? 0.6 2.307 14.117 1 98.5 134 LEU A CA 1
ATOM 1090 C C . LEU A 1 134 ? -0.007 0.908 14.086 1 98.5 134 LEU A C 1
ATOM 1092 O O . LEU A 1 134 ? -0.939 0.651 13.32 1 98.5 134 LEU A O 1
ATOM 1096 N N . GLU A 1 135 ? 0.471 0.006 14.898 1 97.5 135 GLU A N 1
ATOM 1097 C CA . GLU A 1 135 ? 0.036 -1.386 14.82 1 97.5 135 GLU A CA 1
ATOM 1098 C C . GLU A 1 135 ? -1.268 -1.598 15.586 1 97.5 135 GLU A C 1
ATOM 1100 O O . GLU A 1 135 ? -1.915 -2.637 15.445 1 97.5 135 GLU A O 1
ATOM 1105 N N . ALA A 1 136 ? -1.626 -0.625 16.453 1 95.62 136 ALA A N 1
ATOM 1106 C CA . ALA A 1 136 ? -2.922 -0.775 17.109 1 95.62 136 ALA A CA 1
ATOM 1107 C C . ALA A 1 136 ? -4.051 -0.859 16.094 1 95.62 136 ALA A C 1
ATOM 1109 O O . ALA A 1 136 ? -3.99 -0.225 15.039 1 95.62 136 ALA A O 1
ATOM 1110 N N . PRO A 1 137 ? -5.086 -1.66 16.375 1 93 137 PRO A N 1
ATOM 1111 C CA . PRO A 1 137 ? -6.184 -1.788 15.414 1 93 137 PRO A CA 1
ATOM 1112 C C . PRO A 1 137 ? -6.84 -0.448 15.086 1 93 137 PRO A C 1
ATOM 1114 O O . PRO A 1 137 ? -7.004 0.396 15.969 1 93 137 PRO A O 1
ATOM 1117 N N . GLY A 1 138 ? -7.23 -0.268 13.852 1 95.88 138 GLY A N 1
ATOM 1118 C CA . GLY A 1 138 ? -7.914 0.934 13.398 1 95.88 138 GLY A CA 1
ATOM 1119 C C . GLY A 1 138 ? -6.977 1.984 12.844 1 95.88 138 GLY A C 1
ATOM 1120 O O . GLY A 1 138 ? -5.758 1.891 13.016 1 95.88 138 GLY A O 1
ATOM 1121 N N . VAL A 1 139 ? -7.516 2.928 12.188 1 98.06 139 VAL A N 1
ATOM 1122 C CA . VAL A 1 139 ? -6.75 4.012 11.578 1 98.06 139 VAL A CA 1
ATOM 1123 C C . VAL A 1 139 ? -6.488 5.105 12.609 1 98.06 139 VAL A C 1
ATOM 1125 O O . VAL A 1 139 ? -7.426 5.66 13.188 1 98.06 139 VAL A O 1
ATOM 1128 N N . GLU A 1 140 ? -5.227 5.391 12.93 1 98.44 140 GLU A N 1
ATOM 1129 C CA . GLU A 1 140 ? -4.887 6.512 13.805 1 98.44 140 GLU A CA 1
ATOM 1130 C C . GLU A 1 140 ? -5.195 7.848 13.133 1 98.44 140 GLU A C 1
ATOM 1132 O O . GLU A 1 140 ? -4.953 8.016 11.938 1 98.44 140 GLU A O 1
ATOM 1137 N N . ARG A 1 141 ? -5.688 8.719 13.883 1 98.5 141 ARG A N 1
ATOM 1138 C CA . ARG A 1 141 ? -6.047 10.039 13.375 1 98.5 141 ARG A CA 1
ATOM 1139 C C . ARG A 1 141 ? -5.289 11.133 14.117 1 98.5 141 ARG A C 1
ATOM 1141 O O . ARG A 1 141 ? -5.324 11.203 15.344 1 98.5 141 ARG A O 1
ATOM 1148 N N . PHE A 1 142 ? -4.688 11.938 13.32 1 98.62 142 PHE A N 1
ATOM 1149 C CA . PHE A 1 142 ? -3.893 13.039 13.852 1 98.62 142 PHE A CA 1
ATOM 1150 C C . PHE A 1 142 ? -4.426 14.375 13.359 1 98.62 142 PHE A C 1
ATOM 1152 O O . PHE A 1 142 ? -5.082 14.445 12.312 1 98.62 142 PHE A O 1
ATOM 1159 N N . PHE A 1 143 ? -4 15.383 14.062 1 98.25 143 PHE A N 1
ATOM 1160 C CA . PHE A 1 143 ? -4.328 16.766 13.711 1 98.25 143 PHE A CA 1
ATOM 1161 C C . PHE A 1 143 ? -3.156 17.688 14 1 98.25 143 PHE A C 1
ATOM 1163 O O . PHE A 1 143 ? -2.428 17.484 14.977 1 98.25 143 PHE A O 1
ATOM 1170 N N . THR A 1 144 ? -3.002 18.625 13.125 1 98.31 144 THR A N 1
ATOM 1171 C CA . THR A 1 144 ? -1.994 19.641 13.383 1 98.31 144 THR A CA 1
ATOM 1172 C C . THR A 1 144 ? -2.652 20.969 13.742 1 98.31 144 THR A C 1
ATOM 1174 O O . THR A 1 144 ? -3.812 21.203 13.406 1 98.31 144 THR A O 1
ATOM 1177 N N . GLY A 1 145 ? -1.939 21.797 14.5 1 97.44 145 GLY A N 1
ATOM 1178 C CA . GLY A 1 145 ? -2.393 23.125 14.891 1 97.44 145 GLY A CA 1
ATOM 1179 C C . GLY A 1 145 ? -1.26 24.031 15.305 1 97.44 145 GLY A C 1
ATOM 1180 O O . GLY A 1 145 ? -0.216 23.578 15.773 1 97.44 145 GLY A O 1
ATOM 1181 N N . LYS A 1 146 ? -1.502 25.375 15.07 1 96.5 146 LYS A N 1
ATOM 1182 C CA . LYS A 1 146 ? -0.504 26.359 15.484 1 96.5 146 LYS A CA 1
ATOM 1183 C C . LYS A 1 146 ? -0.315 26.344 17 1 96.5 146 LYS A C 1
ATOM 1185 O O . LYS A 1 146 ? -1.289 26.25 17.75 1 96.5 146 LYS A O 1
ATOM 1190 N N . LYS A 1 147 ? 0.953 26.359 17.359 1 90.25 147 LYS A N 1
ATOM 1191 C CA . LYS A 1 147 ? 1.266 26.438 18.781 1 90.25 147 LYS A CA 1
ATOM 1192 C C . LYS A 1 147 ? 0.931 27.812 19.344 1 90.25 147 LYS A C 1
ATOM 1194 O O . LYS A 1 147 ? 1.111 28.828 18.656 1 90.25 147 LYS A O 1
ATOM 1199 N N . THR A 1 148 ? -0.098 27.953 20.328 1 77.5 148 THR A N 1
ATOM 1200 C CA . THR A 1 148 ? -0.452 29.219 20.938 1 77.5 148 THR A CA 1
ATOM 1201 C C . THR A 1 148 ? 0.728 29.797 21.719 1 77.5 148 THR A C 1
ATOM 1203 O O . THR A 1 148 ? 1.328 29.109 22.547 1 77.5 148 THR A O 1
ATOM 1206 N N . THR A 1 149 ? 1.589 30.672 21.156 1 60.91 149 THR A N 1
ATOM 1207 C CA . THR A 1 149 ? 2.533 31.438 21.969 1 60.91 149 THR A CA 1
ATOM 1208 C C . THR A 1 149 ? 1.803 32.219 23.062 1 60.91 149 THR A C 1
ATOM 1210 O O . THR A 1 149 ? 0.907 33 22.766 1 60.91 149 THR A O 1
ATOM 1213 N N . THR A 1 150 ? 1.443 31.625 24.172 1 50.97 150 THR A N 1
ATOM 1214 C CA . THR A 1 150 ? 1.037 32.5 25.281 1 50.97 150 THR A CA 1
ATOM 1215 C C . THR A 1 150 ? 2.076 33.562 25.516 1 50.97 150 THR A C 1
ATOM 1217 O O . THR A 1 150 ? 3.236 33.281 25.812 1 50.97 150 THR A O 1
ATOM 1220 N N . GLU A 1 151 ? 2.123 34.625 24.719 1 44.56 151 GLU A N 1
ATOM 1221 C CA . GLU A 1 151 ? 2.824 35.781 25.281 1 44.56 151 GLU A CA 1
ATOM 1222 C C . GLU A 1 151 ? 2.389 36.031 26.719 1 44.56 151 GLU A C 1
ATOM 1224 O O . GLU A 1 151 ? 1.209 36.281 26.984 1 44.56 151 GLU A O 1
ATOM 1229 N N . GLY A 1 152 ? 2.773 35.156 27.625 1 33.72 152 GLY A N 1
ATOM 1230 C CA . GLY A 1 152 ? 2.812 35.844 28.906 1 33.72 152 GLY A CA 1
ATOM 1231 C C . GLY A 1 152 ? 3.723 37.062 28.922 1 33.72 152 GLY A C 1
ATOM 1232 O O . GLY A 1 152 ? 4.613 37.188 28.078 1 33.72 152 GLY A O 1
ATOM 1233 N N . MET B 1 1 ? -35.594 15.992 -21.234 1 37.44 1 MET B N 1
ATOM 1234 C CA . MET B 1 1 ? -34.469 15.32 -21.875 1 37.44 1 MET B CA 1
ATOM 1235 C C . MET B 1 1 ? -33.75 14.414 -20.875 1 37.44 1 MET B C 1
ATOM 1237 O O . MET B 1 1 ? -33.188 14.891 -19.875 1 37.44 1 MET B O 1
ATOM 1241 N N . VAL B 1 2 ? -34.188 13.25 -20.719 1 44.69 2 VAL B N 1
ATOM 1242 C CA . VAL B 1 2 ? -33.531 12.359 -19.781 1 44.69 2 VAL B CA 1
ATOM 1243 C C . VAL B 1 2 ? -32.031 12.281 -20.125 1 44.69 2 VAL B C 1
ATOM 1245 O O . VAL B 1 2 ? -31.656 11.859 -21.219 1 44.69 2 VAL B O 1
ATOM 1248 N N . VAL B 1 3 ? -31.234 13.211 -19.766 1 49.5 3 VAL B N 1
ATOM 1249 C CA . VAL B 1 3 ? -29.797 13.148 -19.984 1 49.5 3 VAL B CA 1
ATOM 1250 C C . VAL B 1 3 ? -29.266 11.781 -19.578 1 49.5 3 VAL B C 1
ATOM 1252 O O . VAL B 1 3 ? -29.422 11.367 -18.422 1 49.5 3 VAL B O 1
ATOM 1255 N N . ASN B 1 4 ? -29.438 10.828 -20.359 1 51.53 4 ASN B N 1
ATOM 1256 C CA . ASN B 1 4 ? -28.875 9.5 -20.109 1 51.53 4 ASN B CA 1
ATOM 1257 C C . ASN B 1 4 ? -27.422 9.578 -19.641 1 51.53 4 ASN B C 1
ATOM 1259 O O . ASN B 1 4 ? -26.516 9.805 -20.438 1 51.53 4 ASN B O 1
ATOM 1263 N N . ALA B 1 5 ? -27.219 10.109 -18.406 1 67.44 5 ALA B N 1
ATOM 1264 C CA . ALA B 1 5 ? -25.859 10.312 -17.906 1 67.44 5 ALA B CA 1
ATOM 1265 C C . ALA B 1 5 ? -25.031 9.047 -18.062 1 67.44 5 ALA B C 1
ATOM 1267 O O . ALA B 1 5 ? -25.5 7.941 -17.766 1 67.44 5 ALA B O 1
ATOM 1268 N N . GLN B 1 6 ? -24.141 9.023 -18.984 1 82.69 6 GLN B N 1
ATOM 1269 C CA . GLN B 1 6 ? -23.234 7.91 -19.266 1 82.69 6 GLN B CA 1
ATOM 1270 C C . GLN B 1 6 ? -22.703 7.301 -17.969 1 82.69 6 GLN B C 1
ATOM 1272 O O . GLN B 1 6 ? -22.391 8.023 -17.016 1 82.69 6 GLN B O 1
ATOM 1277 N N . GLN B 1 7 ? -23.109 6.062 -17.797 1 90.75 7 GLN B N 1
ATOM 1278 C CA . GLN B 1 7 ? -22.594 5.309 -16.656 1 90.75 7 GLN B CA 1
ATOM 1279 C C . GLN B 1 7 ? -21.516 4.316 -17.094 1 90.75 7 GLN B C 1
ATOM 1281 O O . GLN B 1 7 ? -21.453 3.93 -18.266 1 90.75 7 GLN B O 1
ATOM 1286 N N . PHE B 1 8 ? -20.641 4.055 -16.156 1 94.81 8 PHE B N 1
ATOM 1287 C CA . PHE B 1 8 ? -19.547 3.113 -16.375 1 94.81 8 PHE B CA 1
ATOM 1288 C C . PHE B 1 8 ? -19.656 1.937 -15.414 1 94.81 8 PHE B C 1
ATOM 1290 O O . PHE B 1 8 ? -19.906 2.121 -14.219 1 94.81 8 PHE B O 1
ATOM 1297 N N . ARG B 1 9 ? -19.5 0.792 -16 1 95.75 9 ARG B N 1
ATOM 1298 C CA . ARG B 1 9 ? -19.609 -0.431 -15.211 1 95.75 9 ARG B CA 1
ATOM 1299 C C . ARG B 1 9 ? -18.25 -0.796 -14.594 1 95.75 9 ARG B C 1
ATOM 1301 O O . ARG B 1 9 ? -17.234 -0.788 -15.273 1 95.75 9 ARG B O 1
ATOM 1308 N N . ILE B 1 10 ? -18.266 -1.04 -13.289 1 97.38 10 ILE B N 1
ATOM 1309 C CA . ILE B 1 10 ? -17.078 -1.526 -12.594 1 97.38 10 ILE B CA 1
ATOM 1310 C C . ILE B 1 10 ? -17.453 -2.705 -11.695 1 97.38 10 ILE B C 1
ATOM 1312 O O . ILE B 1 10 ? -18.625 -2.889 -11.359 1 97.38 10 ILE B O 1
ATOM 1316 N N . GLN B 1 11 ? -16.5 -3.529 -11.453 1 97.88 11 GLN B N 1
ATOM 1317 C CA . GLN B 1 11 ? -16.672 -4.566 -10.445 1 97.88 11 GLN B CA 1
ATOM 1318 C C . GLN B 1 11 ? -15.93 -4.219 -9.164 1 97.88 11 GLN B C 1
ATOM 1320 O O . GLN B 1 11 ? -14.719 -3.961 -9.195 1 97.88 11 GLN B O 1
ATOM 1325 N N . VAL B 1 12 ? -16.578 -4.129 -8.078 1 98.38 12 VAL B N 1
ATOM 1326 C CA . VAL B 1 12 ? -15.969 -3.955 -6.762 1 98.38 12 VAL B CA 1
ATOM 1327 C C . VAL B 1 12 ? -16.25 -5.172 -5.891 1 98.38 12 VAL B C 1
ATOM 1329 O O . VAL B 1 12 ? -17.422 -5.453 -5.574 1 98.38 12 VAL B O 1
ATOM 1332 N N . ASP B 1 13 ? -15.102 -5.875 -5.574 1 96.69 13 ASP B N 1
ATOM 1333 C CA . ASP B 1 13 ? -15.258 -7.168 -4.922 1 96.69 13 ASP B CA 1
ATOM 1334 C C . ASP B 1 13 ? -16.094 -8.117 -5.773 1 96.69 13 ASP B C 1
ATOM 1336 O O . ASP B 1 13 ? -15.75 -8.398 -6.918 1 96.69 13 ASP B O 1
ATOM 1340 N N . GLN B 1 14 ? -17.156 -8.547 -5.5 1 94.56 14 GLN B N 1
ATOM 1341 C CA . GLN B 1 14 ? -17.984 -9.477 -6.277 1 94.56 14 GLN B CA 1
ATOM 1342 C C . GLN B 1 14 ? -19.266 -8.812 -6.758 1 94.56 14 GLN B C 1
ATOM 1344 O O . GLN B 1 14 ? -20.172 -9.484 -7.242 1 94.56 14 GLN B O 1
ATOM 1349 N N . GLN B 1 15 ? -19.219 -7.477 -6.738 1 97.19 15 GLN B N 1
ATOM 1350 C CA . GLN B 1 15 ? -20.438 -6.766 -7.117 1 97.19 15 GLN B CA 1
ATOM 1351 C C . GLN B 1 15 ? -20.188 -5.879 -8.336 1 97.19 15 GLN B C 1
ATOM 1353 O O . GLN B 1 15 ? -19.219 -5.121 -8.383 1 97.19 15 GLN B O 1
ATOM 1358 N N . GLN B 1 16 ? -21.078 -5.98 -9.305 1 97 16 GLN B N 1
ATOM 1359 C CA . GLN B 1 16 ? -21.078 -5.055 -10.43 1 97 16 GLN B CA 1
ATOM 1360 C C . GLN B 1 16 ? -21.797 -3.758 -10.078 1 97 16 GLN B C 1
ATOM 1362 O O . GLN B 1 16 ? -22.906 -3.785 -9.555 1 97 16 GLN B O 1
ATOM 1367 N N . LEU B 1 17 ? -21.141 -2.678 -10.25 1 97.69 17 LEU B N 1
ATOM 1368 C CA . LEU B 1 17 ? -21.703 -1.371 -9.914 1 97.69 17 LEU B CA 1
ATOM 1369 C C . LEU B 1 17 ? -21.594 -0.414 -11.094 1 97.69 17 LEU B C 1
ATOM 1371 O O . LEU B 1 17 ? -20.812 -0.639 -12.016 1 97.69 17 LEU B O 1
ATOM 1375 N N . MET B 1 18 ? -22.438 0.59 -11.031 1 96.12 18 MET B N 1
ATOM 1376 C CA . MET B 1 18 ? -22.406 1.665 -12.016 1 96.12 18 MET B CA 1
ATOM 1377 C C . MET B 1 18 ? -21.922 2.967 -11.391 1 96.12 18 MET B C 1
ATOM 1379 O O . MET B 1 18 ? -22.344 3.324 -10.289 1 96.12 18 MET B O 1
ATOM 1383 N N . ILE B 1 19 ? -21 3.562 -12.039 1 95.75 19 ILE B N 1
ATOM 1384 C CA . ILE B 1 19 ? -20.484 4.84 -11.562 1 95.75 19 ILE B CA 1
ATOM 1385 C C . ILE B 1 19 ? -20.625 5.898 -12.656 1 95.75 19 ILE B C 1
ATOM 1387 O O . ILE B 1 19 ? -20.297 5.648 -13.82 1 95.75 19 ILE B O 1
ATOM 1391 N N . PRO B 1 20 ? -21.172 7.066 -12.336 1 94.75 20 PRO B N 1
ATOM 1392 C CA . PRO B 1 20 ? -21.422 8.086 -13.352 1 94.75 20 PRO B CA 1
ATOM 1393 C C . PRO B 1 20 ? -20.156 8.82 -13.789 1 94.75 20 PRO B C 1
ATOM 1395 O O . PRO B 1 20 ? -20.125 9.422 -14.867 1 94.75 20 PRO B O 1
ATOM 1398 N N . ASP B 1 21 ? -19.109 8.812 -13.016 1 96.44 21 ASP B N 1
ATOM 1399 C CA . ASP B 1 21 ? -17.875 9.539 -13.305 1 96.44 21 ASP B CA 1
ATOM 1400 C C . ASP B 1 21 ? -16.906 8.68 -14.109 1 96.44 21 ASP B C 1
ATOM 1402 O O . ASP B 1 21 ? -16.5 7.609 -13.656 1 96.44 21 ASP B O 1
ATOM 1406 N N . PRO B 1 22 ? -16.5 9.102 -15.289 1 96.06 22 PRO B N 1
ATOM 1407 C CA . PRO B 1 22 ? -15.57 8.312 -16.094 1 96.06 22 PRO B CA 1
ATOM 1408 C C . PRO B 1 22 ? -14.156 8.305 -15.508 1 96.06 22 PRO B C 1
ATOM 1410 O O . PRO B 1 22 ? -13.328 7.473 -15.898 1 96.06 22 PRO B O 1
ATOM 1413 N N . VAL B 1 23 ? -13.859 9.266 -14.562 1 97.75 23 VAL B N 1
ATOM 1414 C CA . VAL B 1 23 ? -12.547 9.359 -13.938 1 97.75 23 VAL B CA 1
ATOM 1415 C C . VAL B 1 23 ? -12.711 9.516 -12.422 1 97.75 23 VAL B C 1
ATOM 1417 O O . VAL B 1 23 ? -12.297 10.531 -11.852 1 97.75 23 VAL B O 1
ATOM 1420 N N . PRO B 1 24 ? -13.281 8.469 -11.82 1 98 24 PRO B N 1
ATOM 1421 C CA . PRO B 1 24 ? -13.586 8.578 -10.391 1 98 24 PRO B CA 1
ATOM 1422 C C . PRO B 1 24 ? -12.328 8.562 -9.516 1 98 24 PRO B C 1
ATOM 1424 O O . PRO B 1 24 ? -11.305 8.016 -9.922 1 98 24 PRO B O 1
ATOM 1427 N N . THR B 1 25 ? -12.445 9.102 -8.32 1 98.25 25 THR B N 1
ATOM 1428 C CA . THR B 1 25 ? -11.43 8.969 -7.277 1 98.25 25 THR B CA 1
ATOM 1429 C C . THR B 1 25 ? -11.609 7.668 -6.504 1 98.25 25 THR B C 1
ATOM 1431 O O . THR B 1 25 ? -12.664 7.035 -6.582 1 98.25 25 THR B O 1
ATOM 1434 N N . GLY B 1 26 ? -10.57 7.312 -5.812 1 98.5 26 GLY B N 1
ATOM 1435 C CA . GLY B 1 26 ? -10.711 6.191 -4.891 1 98.5 26 GLY B CA 1
ATOM 1436 C C . GLY B 1 26 ? -11.852 6.359 -3.912 1 98.5 26 GLY B C 1
ATOM 1437 O O . GLY B 1 26 ? -12.578 5.402 -3.623 1 98.5 26 GLY B O 1
ATOM 1438 N N . ARG B 1 27 ? -12.031 7.582 -3.426 1 98.5 27 ARG B N 1
ATOM 1439 C CA . ARG B 1 27 ? -13.125 7.863 -2.498 1 98.5 27 ARG B CA 1
ATOM 1440 C C . ARG B 1 27 ? -14.477 7.594 -3.145 1 98.5 27 ARG B C 1
ATOM 1442 O O . ARG B 1 27 ? -15.352 6.988 -2.527 1 98.5 27 ARG B O 1
ATOM 1449 N N . GLN B 1 28 ? -14.656 8.023 -4.383 1 98.31 28 GLN B N 1
ATOM 1450 C CA . GLN B 1 28 ? -15.914 7.812 -5.094 1 98.31 28 GLN B CA 1
ATOM 1451 C C . GLN B 1 28 ? -16.203 6.324 -5.281 1 98.31 28 GLN B C 1
ATOM 1453 O O . GLN B 1 28 ? -17.344 5.879 -5.125 1 98.31 28 GLN B O 1
ATOM 1458 N N . ILE B 1 29 ? -15.148 5.59 -5.582 1 98.56 29 ILE B N 1
ATOM 1459 C CA . ILE B 1 29 ? -15.305 4.156 -5.773 1 98.56 29 ILE B CA 1
ATOM 1460 C C . ILE B 1 29 ? -15.758 3.504 -4.469 1 98.56 29 ILE B C 1
ATOM 1462 O O . ILE B 1 29 ? -16.703 2.711 -4.461 1 98.56 29 ILE B O 1
ATOM 1466 N N . LEU B 1 30 ? -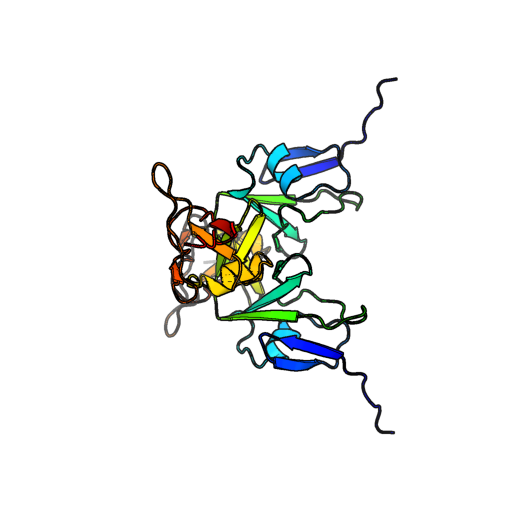15.117 3.914 -3.402 1 98.69 30 LEU B N 1
ATOM 1467 C CA . LEU B 1 30 ? -15.469 3.367 -2.098 1 98.69 30 LEU B CA 1
ATOM 1468 C C . LEU B 1 30 ? -16.891 3.76 -1.71 1 98.69 30 LEU B C 1
ATOM 1470 O O . LEU B 1 30 ? -17.656 2.934 -1.198 1 98.69 30 LEU B O 1
ATOM 1474 N N . GLU B 1 31 ? -17.234 4.965 -1.992 1 98.19 31 GLU B N 1
ATOM 1475 C CA . GLU B 1 31 ? -18.562 5.453 -1.622 1 98.19 31 GLU B CA 1
ATOM 1476 C C . GLU B 1 31 ? -19.656 4.73 -2.4 1 98.19 31 GLU B C 1
ATOM 1478 O O . GLU B 1 31 ? -20.672 4.332 -1.829 1 98.19 31 GLU B O 1
ATOM 1483 N N . ILE B 1 32 ? -19.438 4.566 -3.672 1 97.44 32 ILE B N 1
ATOM 1484 C CA . ILE B 1 32 ? -20.422 3.877 -4.504 1 97.44 32 ILE B CA 1
ATOM 1485 C C . ILE B 1 32 ? -20.562 2.428 -4.043 1 97.44 32 ILE B C 1
ATOM 1487 O O . ILE B 1 32 ? -21.641 1.854 -4.09 1 97.44 32 ILE B O 1
ATOM 1491 N N . ALA B 1 33 ? -19.516 1.888 -3.533 1 98.31 33 ALA B N 1
ATOM 1492 C CA . ALA B 1 33 ? -19.5 0.515 -3.033 1 98.31 33 ALA B CA 1
ATOM 1493 C C . ALA B 1 33 ? -20 0.451 -1.595 1 98.31 33 ALA B C 1
ATOM 1495 O O . ALA B 1 33 ? -19.984 -0.61 -0.967 1 98.31 33 ALA B O 1
ATOM 1496 N N . GLN B 1 34 ? -20.375 1.559 -1.034 1 98.06 34 GLN B N 1
ATOM 1497 C CA . GLN B 1 34 ? -20.953 1.671 0.302 1 98.06 34 GLN B CA 1
ATOM 1498 C C . GLN B 1 34 ? -19.938 1.268 1.372 1 98.06 34 GLN B C 1
ATOM 1500 O O . GLN B 1 34 ? -20.297 0.636 2.367 1 98.06 34 GLN B O 1
ATOM 1505 N N . LYS B 1 35 ? -18.734 1.554 1.049 1 98.44 35 LYS B N 1
ATOM 1506 C CA . LYS B 1 35 ? -17.672 1.402 2.035 1 98.44 35 LYS B CA 1
ATOM 1507 C C . LYS B 1 35 ? -17.453 2.697 2.811 1 98.44 35 LYS B C 1
ATOM 1509 O O . LYS B 1 35 ? -16.781 3.607 2.332 1 98.44 35 LYS B O 1
ATOM 1514 N N . ARG B 1 36 ? -18 2.723 4.039 1 97.5 36 ARG B N 1
ATOM 1515 C CA . ARG B 1 36 ? -18 3.943 4.84 1 97.5 36 ARG B CA 1
ATOM 1516 C C . ARG B 1 36 ? -17.594 3.654 6.277 1 97.5 36 ARG B C 1
ATOM 1518 O O . ARG B 1 36 ? -17.938 2.605 6.828 1 97.5 36 ARG B O 1
ATOM 1525 N N . PRO B 1 37 ? -16.875 4.645 6.879 1 97.56 37 PRO B N 1
ATOM 1526 C CA . PRO B 1 37 ? -16.25 5.816 6.25 1 97.56 37 PRO B CA 1
ATOM 1527 C C . PRO B 1 37 ? -15.094 5.445 5.328 1 97.56 37 PRO B C 1
ATOM 1529 O O . PRO B 1 37 ? -14.352 4.5 5.609 1 97.56 37 PRO B O 1
ATOM 1532 N N . ALA B 1 38 ? -14.867 6.094 4.23 1 98 38 ALA B N 1
ATOM 1533 C CA . ALA B 1 38 ? -13.953 5.734 3.15 1 98 38 ALA B CA 1
ATOM 1534 C C . ALA B 1 38 ? -12.516 5.633 3.658 1 98 38 ALA B C 1
ATOM 1536 O O . ALA B 1 38 ? -11.742 4.797 3.188 1 98 38 ALA B O 1
ATOM 1537 N N . ASP B 1 39 ? -12.227 6.457 4.668 1 97.38 39 ASP B N 1
ATOM 1538 C CA . ASP B 1 39 ? -10.836 6.523 5.094 1 97.38 39 ASP B CA 1
ATOM 1539 C C . ASP B 1 39 ? -10.469 5.324 5.969 1 97.38 39 ASP B C 1
ATOM 1541 O O . ASP B 1 39 ? -9.32 5.18 6.387 1 97.38 39 ASP B O 1
ATOM 1545 N N . GLU B 1 40 ? -11.398 4.434 6.215 1 97.88 40 GLU B N 1
ATOM 1546 C CA . GLU B 1 40 ? -11.133 3.201 6.953 1 97.88 40 GLU B CA 1
ATOM 1547 C C . GLU B 1 40 ? -11.016 2.008 6.008 1 97.88 40 GLU B C 1
ATOM 1549 O O . GLU B 1 40 ? -10.828 0.873 6.457 1 97.88 40 GLU B O 1
ATOM 1554 N N . PHE B 1 41 ? -11.125 2.266 4.738 1 98.69 41 PHE B N 1
ATOM 1555 C CA . PHE B 1 41 ? -11.078 1.202 3.742 1 98.69 41 PHE B CA 1
ATOM 1556 C C . PHE B 1 41 ? -9.922 1.422 2.773 1 98.69 41 PHE B C 1
ATOM 1558 O O . PHE B 1 41 ? -9.539 2.562 2.504 1 98.69 41 PHE B O 1
ATOM 1565 N N . LEU B 1 42 ? -9.375 0.353 2.334 1 98.75 42 LEU B N 1
ATOM 1566 C CA . LEU B 1 42 ? -8.461 0.324 1.197 1 98.75 42 LEU B CA 1
ATOM 1567 C C . LEU B 1 42 ? -9.188 -0.107 -0.073 1 98.75 42 LEU B C 1
ATOM 1569 O O . LEU B 1 42 ? -10.078 -0.962 -0.026 1 98.75 42 LEU B O 1
ATOM 1573 N N . VAL B 1 43 ? -8.82 0.483 -1.198 1 98.81 43 VAL B N 1
ATOM 1574 C CA . VAL B 1 43 ? -9.312 0.036 -2.496 1 98.81 43 VAL B CA 1
ATOM 1575 C C . VAL B 1 43 ? -8.141 -0.214 -3.438 1 98.81 43 VAL B C 1
ATOM 1577 O O . VAL B 1 43 ? -7.254 0.634 -3.574 1 98.81 43 VAL B O 1
ATOM 1580 N N . PHE B 1 44 ? -8.117 -1.392 -4.047 1 98.75 44 PHE B N 1
ATOM 1581 C CA . PHE B 1 44 ? -7.066 -1.824 -4.969 1 98.75 44 PHE B CA 1
ATOM 1582 C C . PHE B 1 44 ? -7.637 -2.068 -6.359 1 98.75 44 PHE B C 1
ATOM 1584 O O . PHE B 1 44 ? -8.727 -2.623 -6.5 1 98.75 44 PHE B O 1
ATOM 1591 N N . TYR B 1 45 ? -6.957 -1.563 -7.332 1 97.38 45 TYR B N 1
ATOM 1592 C CA . TYR B 1 45 ? -7.188 -1.948 -8.719 1 97.38 45 TYR B CA 1
ATOM 1593 C C . TYR B 1 45 ? -6.527 -3.285 -9.031 1 97.38 45 TYR B C 1
ATOM 1595 O O . TYR B 1 45 ? -5.324 -3.459 -8.812 1 97.38 45 TYR B O 1
ATOM 1603 N N . LEU B 1 46 ? -7.316 -4.25 -9.469 1 96.31 46 LEU B N 1
ATOM 1604 C CA . LEU B 1 46 ? -6.777 -5.539 -9.883 1 96.31 46 LEU B CA 1
ATOM 1605 C C . LEU B 1 46 ? -6.195 -5.457 -11.289 1 96.31 46 LEU B C 1
ATOM 1607 O O . LEU B 1 46 ? -6.934 -5.309 -12.266 1 96.31 46 LEU B O 1
ATOM 1611 N N . LEU B 1 47 ? -4.887 -5.617 -11.43 1 95.31 47 LEU B N 1
ATOM 1612 C CA . LEU B 1 47 ? -4.207 -5.551 -12.719 1 95.31 47 LEU B CA 1
ATOM 1613 C C . LEU B 1 47 ? -4.344 -6.867 -13.477 1 95.31 47 LEU B C 1
ATOM 1615 O O . LEU B 1 47 ? -4.59 -7.914 -12.867 1 95.31 47 LEU B O 1
ATOM 1619 N N . PRO B 1 48 ? -4.137 -6.812 -14.797 1 92.69 48 PRO B N 1
ATOM 1620 C CA . PRO B 1 48 ? -4.176 -8.055 -15.57 1 92.69 48 PRO B CA 1
ATOM 1621 C C . PRO B 1 48 ? -3.139 -9.07 -15.102 1 92.69 48 PRO B C 1
ATOM 1623 O O . PRO B 1 48 ? -3.357 -10.281 -15.227 1 92.69 48 PRO B O 1
ATOM 1626 N N . SER B 1 49 ? -2.086 -8.672 -14.531 1 91.81 49 SER B N 1
ATOM 1627 C CA . SER B 1 49 ? -1.019 -9.539 -14.047 1 91.81 49 SER B CA 1
ATOM 1628 C C . SER B 1 49 ? -1.437 -10.266 -12.766 1 91.81 49 SER B C 1
ATOM 1630 O O . SER B 1 49 ? -0.763 -11.195 -12.328 1 91.81 49 SER B O 1
ATOM 1632 N N . GLY B 1 50 ? -2.514 -9.828 -12.203 1 92.62 50 GLY B N 1
ATOM 1633 C CA . GLY B 1 50 ? -2.945 -10.383 -10.922 1 92.62 50 GLY B CA 1
ATOM 1634 C C . GLY B 1 50 ? -2.518 -9.547 -9.7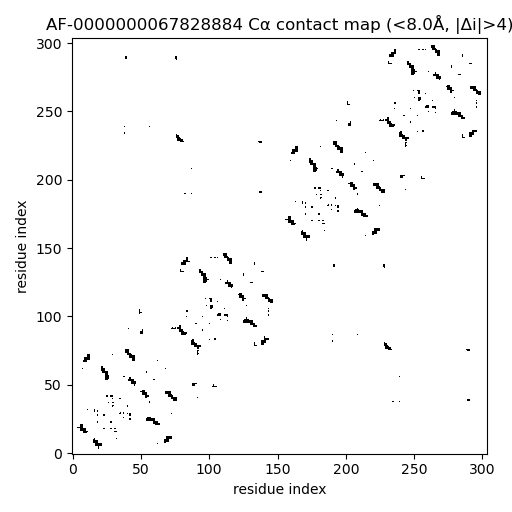34 1 92.62 50 GLY B C 1
ATOM 1635 O O . GLY B 1 50 ? -3.035 -9.719 -8.633 1 92.62 50 GLY B O 1
ATOM 1636 N N . GLN B 1 51 ? -1.616 -8.625 -9.984 1 94.94 51 GLN B N 1
ATOM 1637 C CA . GLN B 1 51 ? -1.156 -7.758 -8.906 1 94.94 51 GLN B CA 1
ATOM 1638 C C . GLN B 1 51 ? -2.193 -6.684 -8.586 1 94.94 51 GLN B C 1
ATOM 1640 O O . GLN B 1 51 ? -3.096 -6.426 -9.383 1 94.94 51 GLN B O 1
ATOM 1645 N N . LEU B 1 52 ? -2.006 -6.117 -7.434 1 97.06 52 LEU B N 1
ATOM 1646 C CA . LEU B 1 52 ? -2.916 -5.078 -6.957 1 97.06 52 LEU B CA 1
ATOM 1647 C C . LEU B 1 52 ? -2.221 -3.725 -6.91 1 97.06 52 LEU B C 1
ATOM 1649 O O . LEU B 1 52 ? -1.057 -3.633 -6.516 1 97.06 52 LEU B O 1
ATOM 1653 N N . GLU B 1 53 ? -2.93 -2.77 -7.309 1 97.06 53 GLU B N 1
ATOM 1654 C CA . GLU B 1 53 ? -2.479 -1.387 -7.176 1 97.06 53 GLU B CA 1
ATOM 1655 C C . GLU B 1 53 ? -3.439 -0.572 -6.316 1 97.06 53 GLU B C 1
ATOM 1657 O O . GLU B 1 53 ? -4.609 -0.403 -6.668 1 97.06 53 GLU B O 1
ATOM 1662 N N . GLU B 1 54 ? -2.9 -0.129 -5.242 1 97.88 54 GLU B N 1
ATOM 1663 C CA . GLU B 1 54 ? -3.768 0.679 -4.387 1 97.88 54 GLU B CA 1
ATOM 1664 C C . GLU B 1 54 ? -4.113 2.008 -5.055 1 97.88 54 GLU B C 1
ATOM 1666 O O . GLU B 1 54 ? -3.252 2.646 -5.66 1 97.88 54 GLU B O 1
ATOM 1671 N N . ILE B 1 55 ? -5.363 2.404 -4.918 1 98.06 55 ILE B N 1
ATOM 1672 C CA . ILE B 1 55 ? -5.828 3.719 -5.34 1 98.06 55 ILE B CA 1
ATOM 1673 C C . ILE B 1 55 ? -6.047 4.609 -4.117 1 98.06 55 ILE B C 1
ATOM 1675 O O . ILE B 1 55 ? -6.863 4.293 -3.25 1 98.06 55 ILE B O 1
ATOM 1679 N N . ARG B 1 56 ? -5.246 5.699 -4.066 1 97.88 56 ARG B N 1
ATOM 1680 C CA . ARG B 1 56 ? -5.453 6.645 -2.979 1 97.88 56 ARG B CA 1
ATOM 1681 C C . ARG B 1 56 ? -6.852 7.258 -3.043 1 97.88 56 ARG B C 1
ATOM 1683 O O . ARG B 1 56 ? -7.48 7.27 -4.102 1 97.88 56 ARG B O 1
ATOM 1690 N N . LEU B 1 57 ? -7.273 7.82 -1.921 1 98.06 57 LEU B N 1
ATOM 1691 C CA . LEU B 1 57 ? -8.625 8.375 -1.852 1 98.06 57 LEU B CA 1
ATOM 1692 C C . LEU B 1 57 ? -8.781 9.531 -2.832 1 98.06 57 LEU B C 1
ATOM 1694 O O . LEU B 1 57 ? -9.867 9.742 -3.381 1 98.06 57 LEU B O 1
ATOM 1698 N N . ASP B 1 58 ? -7.676 10.258 -3.133 1 97.19 58 ASP B N 1
ATOM 1699 C CA . ASP B 1 58 ? -7.746 11.422 -4.012 1 97.19 58 ASP B CA 1
ATOM 1700 C C . ASP B 1 58 ? -7.215 11.086 -5.406 1 97.19 58 ASP B C 1
ATOM 1702 O O . ASP B 1 58 ? -7.172 11.953 -6.281 1 97.19 58 ASP B O 1
ATOM 1706 N N . GLU B 1 59 ? -6.762 9.875 -5.574 1 97.19 59 GLU B N 1
ATOM 1707 C CA . GLU B 1 59 ? -6.258 9.414 -6.863 1 97.19 59 GLU B CA 1
ATOM 1708 C C . GLU B 1 59 ? -7.402 9.016 -7.793 1 97.19 59 GLU B C 1
ATOM 1710 O O . GLU B 1 59 ? -8.398 8.445 -7.348 1 97.19 59 GLU B O 1
ATOM 1715 N N . THR B 1 60 ? -7.246 9.281 -9.109 1 97.19 60 THR B N 1
ATOM 1716 C CA . THR B 1 60 ? -8.297 8.961 -10.07 1 97.19 60 THR B CA 1
ATOM 1717 C C . THR B 1 60 ? -7.914 7.73 -10.898 1 97.19 60 THR B C 1
ATOM 1719 O O . THR B 1 60 ? -6.734 7.391 -11 1 97.19 60 THR B O 1
ATOM 1722 N N . VAL B 1 61 ? -8.883 7.059 -11.391 1 96.69 61 VAL B N 1
ATOM 1723 C CA . VAL B 1 61 ? -8.727 5.949 -12.336 1 96.69 61 VAL B CA 1
ATOM 1724 C C . VAL B 1 61 ? -9.555 6.223 -13.594 1 96.69 61 VAL B C 1
ATOM 1726 O O . VAL B 1 61 ? -10.719 6.617 -13.508 1 96.69 61 VAL B O 1
ATOM 1729 N N . ASP B 1 62 ? -8.961 6.055 -14.734 1 96.19 62 ASP B N 1
ATOM 1730 C CA . ASP B 1 62 ? -9.656 6.25 -16 1 96.19 62 ASP B CA 1
ATOM 1731 C C . ASP B 1 62 ? -10.438 5 -16.406 1 96.19 62 ASP B C 1
ATOM 1733 O O . ASP B 1 62 ? -9.844 3.955 -16.688 1 96.19 62 ASP B O 1
ATOM 1737 N N . LEU B 1 63 ? -11.734 5.18 -16.547 1 95.69 63 LEU B N 1
ATOM 1738 C CA . LEU B 1 63 ? -12.594 4.031 -16.812 1 95.69 63 LEU B CA 1
ATOM 1739 C C . LEU B 1 63 ? -12.977 3.977 -18.281 1 95.69 63 LEU B C 1
ATOM 1741 O O . LEU B 1 63 ? -13.75 3.113 -18.703 1 95.69 63 LEU B O 1
ATOM 1745 N N . ARG B 1 64 ? -12.414 4.871 -19.078 1 93.19 64 ARG B N 1
ATOM 1746 C CA . ARG B 1 64 ? -12.844 4.98 -20.469 1 93.19 64 ARG B CA 1
ATOM 1747 C C . ARG B 1 64 ? -12.133 3.953 -21.344 1 93.19 64 ARG B C 1
ATOM 1749 O O . ARG B 1 64 ? -12.492 3.768 -22.516 1 93.19 64 ARG B O 1
ATOM 1756 N N . GLN B 1 65 ? -11.148 3.318 -20.703 1 85 65 GLN B N 1
ATOM 1757 C CA . GLN B 1 65 ? -10.477 2.27 -21.469 1 85 65 GLN B CA 1
ATOM 1758 C C . GLN B 1 65 ? -11.375 1.041 -21.609 1 85 65 GLN B C 1
ATOM 1760 O O . GLN B 1 65 ? -12.336 0.87 -20.859 1 85 65 GLN B O 1
ATOM 1765 N N . THR B 1 66 ? -11.164 0.265 -22.578 1 80.88 66 THR B N 1
ATOM 1766 C CA . THR B 1 66 ? -11.984 -0.911 -22.859 1 80.88 66 THR B CA 1
ATOM 1767 C C . THR B 1 66 ? -11.875 -1.919 -21.719 1 80.88 66 THR B C 1
ATOM 1769 O O . THR B 1 66 ? -10.82 -2.051 -21.094 1 80.88 66 THR B O 1
ATOM 1772 N N . GLY B 1 67 ? -13 -2.635 -21.406 1 84.25 67 GLY B N 1
ATOM 1773 C CA . GLY B 1 67 ? -13.031 -3.67 -20.391 1 84.25 67 GLY B CA 1
ATOM 1774 C C . GLY B 1 67 ? -13.609 -3.191 -19.078 1 84.25 67 GLY B C 1
ATOM 1775 O O . GLY B 1 67 ? -13.922 -2.008 -18.922 1 84.25 67 GLY B O 1
ATOM 1776 N N . ILE B 1 68 ? -13.906 -4.188 -18.266 1 89.81 68 ILE B N 1
ATOM 1777 C CA . ILE B 1 68 ? -14.438 -3.885 -16.953 1 89.81 68 ILE B CA 1
ATOM 1778 C C . ILE B 1 68 ? -13.297 -3.859 -15.93 1 89.81 68 ILE B C 1
ATOM 1780 O O . ILE B 1 68 ? -12.617 -4.867 -15.734 1 89.81 68 ILE B O 1
ATOM 1784 N N . GLU B 1 69 ? -13.172 -2.66 -15.289 1 95.06 69 GLU B N 1
ATOM 1785 C CA . GLU B 1 69 ? -12.172 -2.545 -14.234 1 95.06 69 GLU B CA 1
ATOM 1786 C C . GLU B 1 69 ? -12.633 -3.229 -12.953 1 95.06 69 GLU B C 1
ATOM 1788 O O . GLU B 1 69 ? -13.805 -3.145 -12.594 1 95.06 69 GLU B O 1
ATOM 1793 N N . ARG B 1 70 ? -11.734 -3.91 -12.328 1 97.12 70 ARG B N 1
ATOM 1794 C CA . ARG B 1 70 ? -12.047 -4.668 -11.117 1 97.12 70 ARG B CA 1
ATOM 1795 C C . ARG B 1 70 ? -11.281 -4.121 -9.914 1 97.12 70 ARG B C 1
ATOM 1797 O O . ARG B 1 70 ? -10.078 -3.852 -10.008 1 97.12 70 ARG B O 1
ATOM 1804 N N . PHE B 1 71 ? -12.07 -3.979 -8.852 1 98.5 71 PHE B N 1
ATOM 1805 C CA . PHE B 1 71 ? -11.516 -3.439 -7.617 1 98.5 71 PHE B CA 1
ATOM 1806 C C . PHE B 1 71 ? -11.773 -4.383 -6.445 1 98.5 71 PHE B C 1
ATOM 1808 O O . PHE B 1 71 ? -12.797 -5.066 -6.41 1 98.5 71 PHE B O 1
ATOM 1815 N N . ILE B 1 72 ? -10.859 -4.387 -5.516 1 98.38 72 ILE B N 1
ATOM 1816 C CA . ILE B 1 72 ? -10.969 -5.125 -4.262 1 98.38 72 ILE B CA 1
ATOM 1817 C C . ILE B 1 72 ? -10.828 -4.16 -3.086 1 98.38 72 ILE B C 1
ATOM 1819 O O . ILE B 1 72 ? -9.945 -3.299 -3.086 1 98.38 72 ILE B O 1
ATOM 1823 N N . THR B 1 73 ? -11.695 -4.281 -2.123 1 98.81 73 THR B N 1
ATOM 1824 C CA . THR B 1 73 ? -11.656 -3.375 -0.982 1 98.81 73 THR B CA 1
ATOM 1825 C C . THR B 1 73 ? -11.438 -4.148 0.314 1 98.81 73 THR B C 1
ATOM 1827 O O . THR B 1 73 ? -11.766 -5.332 0.402 1 98.81 73 THR B O 1
ATOM 1830 N N . PHE B 1 74 ? -10.859 -3.539 1.264 1 98.62 74 PHE B N 1
ATOM 1831 C CA . PHE B 1 74 ? -10.633 -4.062 2.605 1 98.62 74 PHE B CA 1
ATOM 1832 C C . PHE B 1 74 ? -10.891 -2.992 3.656 1 98.62 74 PHE B C 1
ATOM 1834 O O . PHE B 1 74 ? -10.492 -1.839 3.49 1 98.62 74 PHE 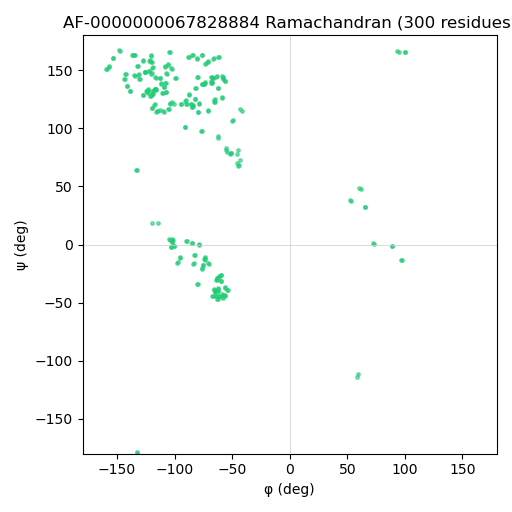B O 1
ATOM 1841 N N . ARG B 1 75 ? -11.664 -3.332 4.715 1 98.5 75 ARG B N 1
ATOM 1842 C CA . ARG B 1 75 ? -11.609 -2.477 5.895 1 98.5 75 ARG B CA 1
ATOM 1843 C C . ARG B 1 75 ? -10.336 -2.723 6.695 1 98.5 75 ARG B C 1
ATOM 1845 O O . ARG B 1 75 ? -10.219 -3.729 7.395 1 98.5 75 ARG B O 1
ATOM 1852 N N . SER B 1 76 ? -9.414 -1.894 6.461 1 98.5 76 SER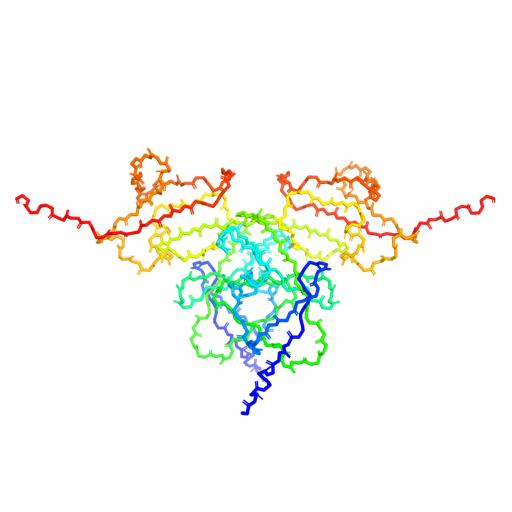 B N 1
ATOM 1853 C CA . SER B 1 76 ? -8.102 -2.129 7.043 1 98.5 76 SER B CA 1
ATOM 1854 C C . SER B 1 76 ? -7.305 -0.832 7.156 1 98.5 76 SER B C 1
ATOM 1856 O O . SER B 1 76 ? -7.5 0.091 6.363 1 98.5 76 SER B O 1
ATOM 1858 N N . ASP B 1 77 ? -6.375 -0.773 8.117 1 98.56 77 ASP B N 1
ATOM 1859 C CA . ASP B 1 77 ? -5.434 0.334 8.266 1 98.56 77 ASP B CA 1
ATOM 1860 C C . ASP B 1 77 ? -4.043 -0.06 7.781 1 98.56 77 ASP B C 1
ATOM 1862 O O . ASP B 1 77 ? -3.074 0.671 7.996 1 98.56 77 ASP B O 1
ATOM 1866 N N . ARG B 1 78 ? -3.904 -1.276 7.219 1 98.69 78 ARG B N 1
ATOM 1867 C CA . ARG B 1 78 ? -2.602 -1.751 6.766 1 98.69 78 ARG B CA 1
ATOM 1868 C C . ARG B 1 78 ? -2.75 -2.777 5.645 1 98.69 78 ARG B C 1
ATOM 1870 O O . ARG B 1 78 ? -3.848 -3.281 5.402 1 98.69 78 ARG B O 1
ATOM 1877 N N . SER B 1 79 ? -1.743 -2.973 4.938 1 98.69 79 SER B N 1
ATOM 1878 C CA . SER B 1 79 ? -1.669 -4.031 3.938 1 98.69 79 SER B CA 1
ATOM 1879 C C . SER B 1 79 ? -0.34 -4.773 4.016 1 98.69 79 SER B C 1
ATOM 1881 O O . SER B 1 79 ? 0.598 -4.312 4.668 1 98.69 79 SER B O 1
ATOM 1883 N N . PHE B 1 80 ? -0.287 -5.914 3.426 1 98.75 80 PHE B N 1
ATOM 1884 C CA . PHE B 1 80 ? 0.813 -6.859 3.57 1 98.75 80 PHE B CA 1
ATOM 1885 C C . PHE B 1 80 ? 1.376 -7.246 2.207 1 98.75 80 PHE B C 1
ATOM 1887 O O . PHE B 1 80 ? 0.644 -7.285 1.216 1 98.75 80 PHE B O 1
ATOM 1894 N N . ARG B 1 81 ? 2.668 -7.508 2.244 1 98.75 81 ARG B N 1
ATOM 1895 C CA . ARG B 1 81 ? 3.332 -7.996 1.038 1 98.75 81 ARG B CA 1
ATOM 1896 C C . ARG B 1 81 ? 3.807 -9.438 1.218 1 98.75 81 ARG B C 1
ATOM 1898 O O . ARG B 1 81 ? 4.258 -9.812 2.299 1 98.75 81 ARG B O 1
ATOM 1905 N N . PHE B 1 82 ? 3.717 -10.164 0.224 1 98.56 82 PHE B N 1
ATOM 1906 C CA . PHE B 1 82 ? 4.195 -11.539 0.123 1 98.56 82 PHE B CA 1
ATOM 1907 C C . PHE B 1 82 ? 4.652 -11.844 -1.297 1 98.56 82 PHE B C 1
ATOM 1909 O O . PHE B 1 82 ? 4.43 -11.055 -2.215 1 98.56 82 PHE B O 1
ATOM 1916 N N . VAL B 1 83 ? 5.34 -12.945 -1.443 1 98.38 83 VAL B N 1
ATOM 1917 C CA . VAL B 1 83 ? 5.879 -13.32 -2.744 1 98.38 83 VAL B CA 1
ATOM 1918 C C . VAL B 1 83 ? 5.281 -14.656 -3.188 1 98.38 83 VAL B C 1
ATOM 1920 O O . VAL B 1 83 ? 5.164 -15.586 -2.387 1 98.38 83 VAL B O 1
ATOM 1923 N N . ILE B 1 84 ? 4.785 -14.68 -4.359 1 98.31 84 ILE B N 1
ATOM 1924 C CA . ILE B 1 84 ? 4.395 -15.922 -5.004 1 98.31 84 ILE B CA 1
ATOM 1925 C C . ILE B 1 84 ? 5.23 -16.141 -6.262 1 98.31 84 ILE B C 1
ATOM 1927 O O . ILE B 1 84 ? 5.227 -15.305 -7.168 1 98.31 84 ILE B O 1
ATOM 1931 N N . ASP B 1 85 ? 5.941 -17.188 -6.344 1 97.31 85 ASP B N 1
ATOM 1932 C CA . ASP B 1 85 ? 6.73 -17.531 -7.523 1 97.31 85 ASP B CA 1
ATOM 1933 C C . ASP B 1 85 ? 7.629 -16.359 -7.934 1 97.31 85 ASP B C 1
ATOM 1935 O O . ASP B 1 85 ? 7.715 -16.016 -9.117 1 97.31 85 ASP B O 1
ATOM 1939 N N . GLY B 1 86 ? 8.156 -15.688 -7.02 1 95.62 86 GLY B N 1
ATOM 1940 C CA . GLY B 1 86 ? 9.148 -14.656 -7.27 1 95.62 86 GLY B CA 1
ATOM 1941 C C . GLY B 1 86 ? 8.547 -13.289 -7.508 1 95.62 86 GLY B C 1
ATOM 1942 O O . GLY B 1 86 ? 9.266 -12.297 -7.645 1 95.62 86 GLY B O 1
ATOM 1943 N N . ARG B 1 87 ? 7.199 -13.203 -7.484 1 96.19 87 ARG B N 1
ATOM 1944 C CA . ARG B 1 87 ? 6.496 -11.938 -7.691 1 96.19 87 ARG B CA 1
ATOM 1945 C C . ARG B 1 87 ? 5.898 -11.43 -6.387 1 96.19 87 ARG B C 1
ATOM 1947 O O . ARG B 1 87 ? 5.25 -12.18 -5.656 1 96.19 87 ARG B O 1
ATOM 1954 N N . ARG B 1 88 ? 6.148 -10.211 -6.145 1 97.06 88 ARG B N 1
ATOM 1955 C CA . ARG B 1 88 ? 5.602 -9.633 -4.922 1 97.06 88 ARG B CA 1
ATOM 1956 C C . ARG B 1 88 ? 4.145 -9.211 -5.117 1 97.06 88 ARG B C 1
ATOM 1958 O O . ARG B 1 88 ? 3.799 -8.617 -6.141 1 97.06 88 ARG B O 1
ATOM 1965 N N . PHE B 1 89 ? 3.311 -9.555 -4.152 1 98 89 PHE B N 1
ATOM 1966 C CA . PHE B 1 89 ? 1.896 -9.203 -4.121 1 98 89 PHE B CA 1
ATOM 1967 C C . PHE B 1 89 ? 1.562 -8.406 -2.863 1 98 89 PHE B C 1
ATOM 1969 O O . PHE B 1 89 ? 2.342 -8.391 -1.909 1 98 89 PHE B O 1
ATOM 1976 N N . GLU B 1 90 ? 0.466 -7.695 -2.967 1 98.5 90 GLU B N 1
ATOM 1977 C CA . GLU B 1 90 ? -0.1 -6.961 -1.839 1 98.5 90 GLU B CA 1
ATOM 1978 C C . GLU B 1 90 ? -1.482 -7.496 -1.472 1 98.5 90 GLU B C 1
ATOM 1980 O O . GLU B 1 90 ? -2.25 -7.898 -2.348 1 98.5 90 GLU B O 1
ATOM 1985 N N . TRP B 1 91 ? -1.804 -7.508 -0.198 1 98.69 91 TRP B N 1
ATOM 1986 C CA . TRP B 1 91 ? -3.098 -7.953 0.314 1 98.69 91 TRP B CA 1
ATOM 1987 C C . TRP B 1 91 ? -3.539 -7.094 1.494 1 98.69 91 TRP B C 1
ATOM 1989 O O . TRP B 1 91 ? -2.721 -6.711 2.334 1 98.69 91 TRP B O 1
ATOM 1999 N N . GLY B 1 92 ? -4.754 -6.879 1.657 1 98.62 92 GLY B N 1
ATOM 2000 C CA . GLY B 1 92 ? -5.219 -5.797 2.51 1 98.62 92 GLY B CA 1
ATOM 2001 C C . GLY B 1 92 ? -5.652 -6.266 3.887 1 98.62 92 GLY B C 1
ATOM 2002 O O . GLY B 1 92 ? -6.113 -5.465 4.703 1 98.62 92 GLY B O 1
ATOM 2003 N N . ILE B 1 93 ? -5.586 -7.582 4.172 1 98.12 93 ILE B N 1
ATOM 2004 C CA . ILE B 1 93 ? -5.879 -8.125 5.496 1 98.12 93 ILE B CA 1
ATOM 2005 C C . ILE B 1 93 ? -4.848 -9.188 5.859 1 98.12 93 ILE B C 1
ATOM 2007 O O . ILE B 1 93 ? -4.133 -9.688 4.988 1 98.12 93 ILE B O 1
ATOM 2011 N N . PRO B 1 94 ? -4.711 -9.57 7.117 1 98.06 94 PRO B N 1
ATOM 2012 C CA . PRO B 1 94 ? -3.592 -10.422 7.531 1 98.06 94 PRO B CA 1
ATOM 2013 C C . PRO B 1 94 ? -3.764 -11.875 7.109 1 98.06 94 PRO B C 1
ATOM 2015 O O . PRO B 1 94 ? -2.805 -12.648 7.152 1 98.06 94 PRO B O 1
ATOM 2018 N N . LEU B 1 95 ? -4.949 -12.25 6.777 1 98.56 95 LEU B N 1
ATOM 2019 C CA . LEU B 1 95 ? -5.188 -13.648 6.434 1 98.56 95 LEU B CA 1
ATOM 2020 C C . LEU B 1 95 ? -5.422 -13.805 4.938 1 98.56 95 LEU B C 1
ATOM 2022 O O . LEU B 1 95 ? -6.133 -13 4.328 1 98.56 95 LEU B O 1
ATOM 2026 N N . ILE B 1 96 ? -4.855 -14.836 4.379 1 98.62 96 ILE B N 1
ATOM 2027 C CA . ILE B 1 96 ? -5.07 -15.156 2.973 1 98.62 96 ILE B CA 1
ATOM 2028 C C . ILE B 1 96 ? -5.184 -16.672 2.797 1 98.62 96 ILE B C 1
ATOM 2030 O O . ILE B 1 96 ? -4.426 -17.438 3.402 1 98.62 96 ILE B O 1
ATOM 2034 N N . SER B 1 97 ? -6.078 -17.125 2.043 1 98.69 97 SER B N 1
ATOM 2035 C CA . SER B 1 97 ? -6.32 -18.547 1.876 1 98.69 97 SER B CA 1
ATOM 2036 C C . SER B 1 97 ? -5.449 -19.125 0.767 1 98.69 97 SER B C 1
ATOM 2038 O O . SER B 1 97 ? -4.98 -18.391 -0.108 1 98.69 97 SER B O 1
ATOM 2040 N N . GLY B 1 98 ? -5.32 -20.438 0.81 1 98.69 98 GLY B N 1
ATOM 2041 C CA . GLY B 1 98 ? -4.656 -21.125 -0.292 1 98.69 98 GLY B CA 1
ATOM 2042 C C . GLY B 1 98 ? -5.328 -20.875 -1.631 1 98.69 98 GLY B C 1
ATOM 2043 O O . GLY B 1 98 ? -4.652 -20.688 -2.645 1 98.69 98 GLY B O 1
ATOM 2044 N N . LEU B 1 99 ? -6.625 -20.938 -1.637 1 98.44 99 LEU B N 1
ATOM 2045 C CA . LEU B 1 99 ? -7.379 -20.688 -2.861 1 98.44 99 LEU B CA 1
ATOM 2046 C C . LEU B 1 99 ? -7.086 -19.297 -3.412 1 98.44 99 LEU B C 1
ATOM 2048 O O . LEU B 1 99 ? -6.859 -19.141 -4.613 1 98.44 99 LEU B O 1
ATOM 2052 N N . LYS B 1 100 ? -7.066 -18.297 -2.592 1 97.69 100 LYS B N 1
ATOM 2053 C CA . LYS B 1 100 ? -6.793 -16.938 -3.039 1 97.69 100 LYS B CA 1
ATOM 2054 C C . LYS B 1 100 ? -5.367 -16.812 -3.57 1 97.69 100 LYS B C 1
ATOM 2056 O O . LYS B 1 100 ? -5.129 -16.109 -4.559 1 97.69 100 LYS B O 1
ATOM 2061 N N . LEU B 1 101 ? -4.426 -17.469 -2.902 1 98.62 101 LEU B N 1
ATOM 2062 C CA . LEU B 1 101 ? -3.053 -17.469 -3.396 1 98.62 101 LEU B CA 1
ATOM 2063 C C . LEU B 1 101 ? -2.99 -18 -4.824 1 98.62 101 LEU B C 1
ATOM 2065 O O . LEU B 1 101 ? -2.338 -17.391 -5.684 1 98.62 101 LEU B O 1
ATOM 2069 N N . LYS B 1 102 ? -3.686 -19.047 -5.102 1 98.44 102 LYS B N 1
ATOM 2070 C CA . LYS B 1 102 ? -3.703 -19.641 -6.441 1 98.44 102 LYS B CA 1
ATOM 2071 C C . LYS B 1 102 ? -4.355 -18.688 -7.441 1 98.44 102 LYS B C 1
ATOM 2073 O O . LYS B 1 102 ? -3.898 -18.562 -8.578 1 98.44 102 LYS B O 1
ATOM 2078 N N . GLN B 1 103 ? -5.371 -18.062 -6.988 1 97.12 103 GLN B N 1
ATOM 2079 C CA . GLN B 1 103 ? -6.047 -17.094 -7.852 1 97.12 103 GLN B CA 1
ATOM 2080 C C . GLN B 1 103 ? -5.121 -15.945 -8.227 1 97.12 103 GLN B C 1
ATOM 2082 O O . GLN B 1 103 ? -5.043 -15.555 -9.391 1 97.12 103 GLN B O 1
ATOM 2087 N N . LEU B 1 104 ? -4.434 -15.391 -7.242 1 97 104 LEU B N 1
ATOM 2088 C CA . LEU B 1 104 ? -3.496 -14.297 -7.5 1 97 104 LEU B CA 1
ATOM 2089 C C . LEU B 1 104 ? -2.367 -14.758 -8.414 1 97 104 LEU B C 1
ATOM 2091 O O . LEU B 1 104 ? -1.922 -14.008 -9.281 1 97 104 LEU B O 1
ATOM 2095 N N . ALA B 1 105 ? -1.921 -15.961 -8.242 1 97.5 105 ALA B N 1
ATOM 2096 C CA . ALA B 1 105 ? -0.856 -16.547 -9.055 1 97.5 105 ALA B CA 1
ATOM 2097 C C . ALA B 1 105 ? -1.363 -16.906 -10.445 1 97.5 105 ALA B C 1
ATOM 2099 O O . ALA B 1 105 ? -0.576 -17.266 -11.328 1 97.5 105 ALA B O 1
ATOM 2100 N N . GLN B 1 106 ? -2.658 -16.859 -10.625 1 97.25 106 GLN B N 1
ATOM 2101 C CA . GLN B 1 106 ? -3.318 -17.156 -11.891 1 97.25 106 GLN B CA 1
ATOM 2102 C C . GLN B 1 106 ? -3.041 -18.578 -12.344 1 97.25 106 GLN B C 1
ATOM 2104 O O . GLN B 1 106 ? -2.697 -18.812 -13.508 1 97.25 106 GLN B O 1
ATOM 2109 N N . VAL B 1 107 ? -3.221 -19.5 -11.414 1 97.94 107 VAL B N 1
ATOM 2110 C CA . VAL B 1 107 ? -3.098 -20.906 -11.742 1 97.94 107 VAL B CA 1
ATOM 2111 C C . VAL B 1 107 ? -4.414 -21.625 -11.445 1 97.94 107 VAL B C 1
ATOM 2113 O O . VAL B 1 107 ? -5.223 -21.141 -10.648 1 97.94 107 VAL B O 1
ATOM 2116 N N . SER B 1 108 ? -4.641 -22.719 -12.078 1 97.12 108 SER B N 1
ATOM 2117 C CA . SER B 1 108 ? -5.844 -23.516 -11.867 1 97.12 108 SER B CA 1
ATOM 2118 C C . SER B 1 108 ? -5.883 -24.078 -10.445 1 97.12 108 SER B C 1
ATOM 2120 O O . SER B 1 108 ? -4.973 -24.797 -10.039 1 97.12 108 SER B O 1
ATOM 2122 N N . PRO B 1 109 ? -6.875 -23.797 -9.734 1 96.19 109 PRO B N 1
ATOM 2123 C CA . PRO B 1 109 ? -6.961 -24.344 -8.383 1 96.19 109 PRO B CA 1
ATOM 2124 C C . PRO B 1 109 ? -7.008 -25.875 -8.375 1 96.19 109 PRO B C 1
ATOM 2126 O O . PRO B 1 109 ? -6.578 -26.5 -7.406 1 96.19 109 PRO B O 1
ATOM 2129 N N . GLN B 1 110 ? -7.516 -26.438 -9.43 1 96.62 110 GLN B N 1
ATOM 2130 C CA . GLN B 1 110 ? -7.656 -27.891 -9.484 1 96.62 110 GLN B CA 1
ATOM 2131 C C . GLN B 1 110 ? -6.332 -28.547 -9.844 1 96.62 110 GLN B C 1
ATOM 2133 O O . GLN B 1 110 ? -5.992 -29.609 -9.297 1 96.62 110 GLN B O 1
ATOM 2138 N N . ALA B 1 111 ? -5.52 -27.938 -10.664 1 97.69 111 ALA B N 1
ATOM 2139 C CA . ALA B 1 111 ? -4.34 -28.578 -11.234 1 97.69 111 ALA B CA 1
ATOM 2140 C C . ALA B 1 111 ? -3.084 -28.219 -10.445 1 97.69 111 ALA B C 1
ATOM 2142 O O . ALA B 1 111 ? -2.051 -28.891 -10.578 1 97.69 111 ALA B O 1
ATOM 2143 N N . TYR B 1 112 ? -3.248 -27.188 -9.641 1 98.38 112 TYR B N 1
ATOM 2144 C CA . TYR B 1 112 ? -2.035 -26.703 -8.992 1 98.38 112 TYR B CA 1
ATOM 2145 C C . TYR B 1 112 ? -2.186 -26.734 -7.473 1 98.38 112 TYR B C 1
ATOM 2147 O O . TYR B 1 112 ? -3.285 -26.547 -6.949 1 98.38 112 TYR B O 1
ATOM 2155 N N . GLY B 1 113 ? -1.041 -26.938 -6.805 1 98.12 113 GLY B N 1
ATOM 2156 C CA . GLY B 1 113 ? -0.885 -26.688 -5.383 1 98.12 113 GLY B CA 1
ATOM 2157 C C . GLY B 1 113 ? -0.09 -25.422 -5.094 1 98.12 113 GLY B C 1
ATOM 2158 O O . GLY B 1 113 ? 0.46 -24.812 -6.008 1 98.12 113 GLY B O 1
ATOM 2159 N N . VAL B 1 114 ? -0.173 -24.984 -3.84 1 98.56 114 VAL B N 1
ATOM 2160 C CA . VAL B 1 114 ? 0.636 -23.859 -3.355 1 98.56 114 VAL B CA 1
ATOM 2161 C C . VAL B 1 114 ? 1.312 -24.25 -2.041 1 98.56 114 VAL B C 1
ATOM 2163 O O . VAL B 1 114 ? 0.723 -24.953 -1.215 1 98.56 114 VAL B O 1
ATOM 2166 N N . TRP B 1 115 ? 2.512 -23.828 -1.825 1 98.62 115 TRP B N 1
ATOM 2167 C CA . TRP B 1 115 ? 3.324 -24.156 -0.655 1 98.62 115 TRP B CA 1
ATOM 2168 C C . TRP B 1 115 ? 3.934 -22.891 -0.059 1 98.62 115 TRP B C 1
ATOM 2170 O O . TRP B 1 115 ? 4.277 -21.953 -0.787 1 98.62 115 TRP B O 1
ATOM 2180 N N . LEU B 1 116 ? 4.059 -22.875 1.235 1 98.5 116 LEU B N 1
ATOM 2181 C CA . LEU B 1 116 ? 4.816 -21.875 1.968 1 98.5 116 LEU B CA 1
ATOM 2182 C C . LEU B 1 116 ? 6.266 -22.297 2.146 1 98.5 116 LEU B C 1
ATOM 2184 O O . LEU B 1 116 ? 6.535 -23.406 2.629 1 98.5 116 LEU B O 1
ATOM 2188 N N . GLU B 1 117 ? 7.086 -21.453 1.699 1 97.31 117 GLU B N 1
ATOM 2189 C CA . GLU B 1 117 ? 8.508 -21.719 1.9 1 97.31 117 GLU B CA 1
ATOM 2190 C C . GLU B 1 117 ? 8.875 -21.688 3.381 1 97.31 117 GLU B C 1
ATOM 2192 O O . GLU B 1 117 ? 8.523 -20.734 4.086 1 97.31 117 GLU B O 1
ATOM 2197 N N . VAL B 1 118 ? 9.453 -22.734 3.867 1 94.25 118 VAL B N 1
ATOM 2198 C CA . VAL B 1 118 ? 9.969 -22.812 5.227 1 94.25 118 VAL B CA 1
ATOM 2199 C C . VAL B 1 118 ? 11.5 -22.812 5.199 1 94.25 118 VAL B C 1
ATOM 2201 O O . VAL B 1 118 ? 12.109 -23.75 4.664 1 94.25 118 VAL B O 1
ATOM 2204 N N . ARG B 1 119 ? 12.078 -21.734 5.742 1 87.75 119 ARG B N 1
ATOM 2205 C CA . ARG B 1 119 ? 13.539 -21.656 5.777 1 87.75 119 ARG B CA 1
ATOM 2206 C C . ARG B 1 119 ? 14.125 -22.844 6.543 1 87.75 119 ARG B C 1
ATOM 2208 O O . ARG B 1 119 ? 13.781 -23.062 7.707 1 87.75 119 ARG B O 1
ATOM 2215 N N . GLY B 1 120 ? 15.023 -23.562 5.961 1 90.94 120 GLY B N 1
ATOM 2216 C CA . GLY B 1 120 ? 15.711 -24.672 6.586 1 90.94 120 GLY B CA 1
ATOM 2217 C C . GLY B 1 120 ? 14.828 -25.906 6.742 1 90.94 120 GLY B C 1
ATOM 2218 O O . GLY B 1 120 ? 15.203 -26.859 7.418 1 90.94 120 GLY B O 1
ATOM 2219 N N . GLY B 1 121 ? 13.625 -25.781 6.285 1 92 121 GLY B N 1
ATOM 2220 C CA . GLY B 1 121 ? 12.695 -26.891 6.406 1 92 121 GLY B CA 1
ATOM 2221 C C . GLY B 1 121 ? 11.945 -27.188 5.121 1 92 121 GLY B C 1
ATOM 2222 O O . GLY B 1 121 ? 12.281 -26.656 4.062 1 92 121 GLY B O 1
ATOM 2223 N N . GLU B 1 122 ? 11.102 -28.172 5.258 1 93.62 122 GLU B N 1
ATOM 2224 C CA . GLU B 1 122 ? 10.273 -28.547 4.113 1 93.62 122 GLU B CA 1
ATOM 2225 C C . GLU B 1 122 ? 9.156 -27.531 3.891 1 93.62 122 GLU B C 1
ATOM 2227 O O . GLU B 1 122 ? 8.523 -27.078 4.848 1 93.62 122 GLU B O 1
ATOM 2232 N N . ASP B 1 123 ? 8.93 -27.203 2.604 1 96 123 ASP B N 1
ATOM 2233 C CA . ASP B 1 123 ? 7.805 -26.344 2.26 1 96 123 ASP B CA 1
ATOM 2234 C C . ASP B 1 123 ? 6.492 -26.938 2.773 1 96 123 ASP B C 1
ATOM 2236 O O . ASP B 1 123 ? 6.285 -28.156 2.723 1 96 123 ASP B O 1
ATOM 2240 N N . ARG B 1 124 ? 5.691 -26.172 3.223 1 97.88 124 ARG B N 1
ATOM 2241 C CA . ARG B 1 124 ? 4.414 -26.578 3.787 1 97.88 124 ARG B CA 1
ATOM 2242 C C . ARG B 1 124 ? 3.277 -26.359 2.799 1 97.88 124 ARG B C 1
ATOM 2244 O O . ARG B 1 124 ? 3.047 -25.234 2.361 1 97.88 124 ARG B O 1
ATOM 2251 N N . PRO B 1 125 ? 2.557 -27.422 2.445 1 97.81 125 PRO B N 1
ATOM 2252 C CA . PRO B 1 125 ? 1.388 -27.203 1.59 1 97.81 125 PRO B CA 1
ATOM 2253 C C . PRO B 1 125 ? 0.285 -26.406 2.287 1 97.81 125 PRO B C 1
ATOM 2255 O O . PRO B 1 125 ? 0.095 -26.547 3.498 1 97.81 125 PRO B O 1
ATOM 2258 N N . ILE B 1 126 ? -0.354 -25.578 1.515 1 98.62 126 ILE B N 1
ATOM 2259 C CA . ILE B 1 126 ? -1.493 -24.812 2.012 1 98.62 126 ILE B CA 1
ATOM 2260 C C . ILE B 1 126 ? -2.768 -25.281 1.304 1 98.62 126 ILE B C 1
ATOM 2262 O O . ILE B 1 126 ? -2.9 -25.125 0.087 1 98.62 126 ILE B O 1
ATOM 2266 N N . ALA B 1 127 ? -3.709 -25.859 2.086 1 98.44 127 ALA B N 1
ATOM 2267 C CA . ALA B 1 127 ? -4.977 -26.281 1.494 1 98.44 127 ALA B CA 1
ATOM 2268 C C . ALA B 1 127 ? -5.789 -25.078 1.035 1 98.44 127 ALA B C 1
ATOM 2270 O O . ALA B 1 127 ? -5.57 -23.953 1.501 1 98.44 127 ALA B O 1
ATOM 2271 N N . ASP B 1 128 ? -6.727 -25.359 0.129 1 98.06 128 ASP B N 1
ATOM 2272 C CA . ASP B 1 128 ? -7.52 -24.281 -0.45 1 98.06 128 ASP B CA 1
ATOM 2273 C C . ASP B 1 128 ? -8.219 -23.469 0.638 1 98.06 128 ASP B C 1
ATOM 2275 O O . ASP B 1 128 ? -8.289 -22.234 0.554 1 98.06 128 ASP B O 1
ATOM 2279 N N . HIS B 1 129 ? -8.68 -24.125 1.695 1 98 129 HIS B N 1
ATOM 2280 C CA . HIS B 1 129 ? -9.492 -23.484 2.717 1 98 129 HIS B CA 1
ATOM 2281 C C . HIS B 1 129 ? -8.633 -23.016 3.889 1 98 129 HIS B C 1
ATOM 2283 O O . HIS B 1 129 ? -9.117 -22.312 4.777 1 98 129 HIS B O 1
ATOM 2289 N N . GLU B 1 130 ? -7.41 -23.484 3.859 1 98.5 130 GLU B N 1
ATOM 2290 C CA . GLU B 1 130 ? -6.48 -23.078 4.91 1 98.5 130 GLU B CA 1
ATOM 2291 C C . GLU B 1 130 ? -6.02 -21.641 4.727 1 98.5 130 GLU B C 1
ATOM 2293 O O . GLU B 1 130 ? -5.746 -21.203 3.604 1 98.5 130 GLU B O 1
ATOM 2298 N N . THR B 1 131 ? -5.918 -20.891 5.867 1 98.44 131 THR B N 1
ATOM 2299 C CA . THR B 1 131 ? -5.422 -19.516 5.801 1 98.44 131 THR B CA 1
ATOM 2300 C C . THR B 1 131 ? -4.008 -19.422 6.375 1 98.44 131 THR B C 1
ATOM 2302 O O . THR B 1 131 ? -3.635 -20.203 7.25 1 98.44 131 THR B O 1
ATOM 2305 N N . VAL B 1 132 ? -3.271 -18.547 5.824 1 98.44 132 VAL B N 1
ATOM 2306 C CA . VAL B 1 132 ? -1.949 -18.188 6.32 1 98.44 132 VAL B CA 1
ATOM 2307 C C . VAL B 1 132 ? -1.991 -16.797 6.93 1 98.44 132 VAL B C 1
ATOM 2309 O O . VAL B 1 132 ? -2.602 -15.883 6.363 1 98.44 132 VAL B O 1
ATOM 2312 N N . ASN B 1 133 ? -1.357 -16.656 8.109 1 98.5 133 ASN B N 1
ATOM 2313 C CA . ASN B 1 133 ? -1.243 -15.359 8.766 1 98.5 133 ASN B CA 1
ATOM 2314 C C . ASN B 1 133 ? -0.028 -14.586 8.258 1 98.5 133 ASN B C 1
ATOM 2316 O O . ASN B 1 133 ? 1.108 -15.031 8.414 1 98.5 133 ASN B O 1
ATOM 2320 N N . LEU B 1 134 ? -0.223 -13.383 7.688 1 98.5 134 LEU B N 1
ATOM 2321 C CA . LEU B 1 134 ? 0.825 -12.578 7.07 1 98.5 134 LEU B CA 1
ATOM 2322 C C . LEU B 1 134 ? 1.469 -11.648 8.086 1 98.5 134 LEU B C 1
ATOM 2324 O O . LEU B 1 134 ? 2.355 -10.859 7.746 1 98.5 134 LEU B O 1
ATOM 2328 N N . GLU B 1 135 ? 1.078 -11.719 9.328 1 97.5 135 GLU B N 1
ATOM 2329 C CA . GLU B 1 135 ? 1.544 -10.758 10.328 1 97.5 135 GLU B CA 1
ATOM 2330 C C . GLU B 1 135 ? 2.9 -11.172 10.891 1 97.5 135 GLU B C 1
ATOM 2332 O O . GLU B 1 135 ? 3.564 -10.375 11.562 1 97.5 135 GLU B O 1
ATOM 2337 N N . ALA B 1 136 ? 3.283 -12.445 10.68 1 95.62 136 ALA B N 1
ATOM 2338 C CA . ALA B 1 136 ? 4.621 -12.82 11.133 1 95.62 136 ALA B CA 1
ATOM 2339 C C . ALA B 1 136 ? 5.684 -11.938 10.477 1 95.62 136 ALA B C 1
ATOM 2341 O O . ALA B 1 136 ? 5.535 -11.531 9.32 1 95.62 136 ALA B O 1
ATOM 2342 N N . PRO B 1 137 ? 6.746 -11.609 11.203 1 93.06 137 PRO B N 1
ATOM 2343 C CA . PRO B 1 137 ? 7.785 -10.75 10.617 1 93.06 137 PRO B CA 1
ATOM 2344 C C . PRO B 1 137 ? 8.375 -11.336 9.344 1 93.06 137 PRO B C 1
ATOM 2346 O O . PRO B 1 137 ? 8.578 -12.555 9.25 1 93.06 137 PRO B O 1
ATOM 2349 N N . GLY B 1 138 ? 8.672 -10.484 8.375 1 95.94 138 GLY B N 1
ATOM 2350 C CA . GLY B 1 138 ? 9.297 -10.891 7.129 1 95.94 138 GLY B CA 1
ATOM 2351 C C . GLY B 1 138 ? 8.297 -11.156 6.02 1 95.94 138 GLY B C 1
ATOM 2352 O O . GLY B 1 138 ? 7.094 -11.258 6.273 1 95.94 138 GLY B O 1
ATOM 2353 N N . VAL B 1 139 ? 8.773 -11.242 4.852 1 98.06 139 VAL B N 1
ATOM 2354 C CA . VAL B 1 139 ? 7.941 -11.484 3.676 1 98.06 139 VAL B CA 1
ATOM 2355 C C . VAL B 1 139 ? 7.715 -12.984 3.502 1 98.06 139 VAL B C 1
ATOM 2357 O O . VAL B 1 139 ? 8.672 -13.758 3.373 1 98.06 139 VAL B O 1
ATOM 2360 N N . GLU B 1 140 ? 6.465 -13.445 3.562 1 98.44 140 GLU B N 1
ATOM 2361 C CA . GLU B 1 140 ? 6.145 -14.844 3.273 1 98.44 140 GLU B CA 1
ATOM 2362 C C . GLU B 1 140 ? 6.367 -15.164 1.798 1 98.44 140 GLU B C 1
ATOM 2364 O O . GLU B 1 140 ? 6.047 -14.352 0.926 1 98.44 140 GLU B O 1
ATOM 2369 N N . ARG B 1 141 ? 6.871 -16.281 1.562 1 98.5 141 ARG B N 1
ATOM 2370 C CA . ARG B 1 141 ? 7.156 -16.719 0.2 1 98.5 141 ARG B CA 1
ATOM 2371 C C . ARG B 1 141 ? 6.41 -18 -0.13 1 98.5 141 ARG B C 1
ATOM 2373 O O . ARG B 1 141 ? 6.516 -19 0.601 1 98.5 141 ARG B O 1
ATOM 2380 N N . PHE B 1 142 ? 5.738 -17.922 -1.217 1 98.62 142 PHE B N 1
ATOM 2381 C CA . PHE B 1 142 ? 4.945 -19.047 -1.681 1 98.62 142 PHE B CA 1
ATOM 2382 C C . PHE B 1 142 ? 5.406 -19.5 -3.061 1 98.62 142 PHE B C 1
ATOM 2384 O O . PHE B 1 142 ? 5.996 -18.719 -3.811 1 98.62 142 PHE B O 1
ATOM 2391 N N . PHE B 1 143 ? 4.996 -20.703 -3.357 1 98.25 143 PHE B N 1
ATOM 2392 C CA . PHE B 1 143 ? 5.258 -21.297 -4.664 1 98.25 143 PHE B CA 1
ATOM 2393 C C . PHE B 1 143 ? 4.074 -22.141 -5.121 1 98.25 143 PHE B C 1
ATOM 2395 O O . PHE B 1 143 ? 3.414 -22.781 -4.305 1 98.25 143 PHE B O 1
ATOM 2402 N N . THR B 1 144 ? 3.838 -22.062 -6.387 1 98.31 144 THR B N 1
ATOM 2403 C CA . THR B 1 144 ? 2.814 -22.938 -6.949 1 98.31 144 THR B CA 1
ATOM 2404 C C . THR B 1 144 ? 3.449 -24.031 -7.797 1 98.31 144 THR B C 1
ATOM 2406 O O . THR B 1 144 ? 4.578 -23.891 -8.273 1 98.31 144 THR B O 1
ATOM 2409 N N . GLY B 1 145 ? 2.764 -25.156 -7.902 1 97.44 145 GLY B N 1
ATOM 2410 C CA . GLY B 1 145 ? 3.197 -26.297 -8.719 1 97.44 145 GLY B CA 1
ATOM 2411 C C . GLY B 1 145 ? 2.064 -27.234 -9.086 1 97.44 145 GLY B C 1
ATOM 2412 O O . GLY B 1 145 ? 1.069 -27.328 -8.367 1 97.44 145 GLY B O 1
ATOM 2413 N N . LYS B 1 146 ? 2.236 -27.891 -10.273 1 96.44 146 LYS B N 1
ATOM 2414 C CA . LYS B 1 146 ? 1.236 -28.859 -10.695 1 96.44 146 LYS B CA 1
ATOM 2415 C C . LYS B 1 146 ? 1.144 -30.031 -9.711 1 96.44 146 LYS B C 1
ATOM 2417 O O . LYS B 1 146 ? 2.164 -30.516 -9.227 1 96.44 146 LYS B O 1
ATOM 2422 N N . LYS B 1 147 ? -0.094 -30.359 -9.406 1 90.19 147 LYS B N 1
ATOM 2423 C CA . LYS B 1 147 ? -0.318 -31.516 -8.547 1 90.19 147 LYS B CA 1
ATOM 2424 C C . LYS B 1 147 ? 0.006 -32.812 -9.281 1 90.19 147 LYS B C 1
ATOM 2426 O O . LYS B 1 147 ? -0.252 -32.938 -10.484 1 90.19 147 LYS B O 1
ATOM 2431 N N . THR B 1 148 ? 1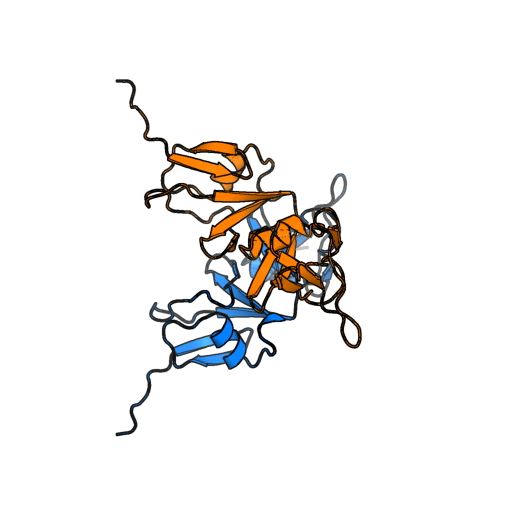.085 -33.625 -8.82 1 77.56 148 THR B N 1
ATOM 2432 C CA . THR B 1 148 ? 1.438 -34.906 -9.438 1 77.56 148 THR B CA 1
ATOM 2433 C C . THR B 1 148 ? 0.291 -35.906 -9.312 1 77.56 148 THR B C 1
ATOM 2435 O O . THR B 1 148 ? -0.222 -36.125 -8.219 1 77.56 148 THR B O 1
ATOM 2438 N N . THR B 1 149 ? -0.658 -36.031 -10.281 1 60.75 149 THR B N 1
ATOM 2439 C CA . THR B 1 149 ? -1.573 -37.156 -10.297 1 60.75 149 THR B CA 1
ATOM 2440 C C . THR B 1 149 ? -0.802 -38.469 -10.289 1 60.75 149 THR B C 1
ATOM 2442 O O . THR B 1 149 ? 0.057 -38.688 -11.141 1 60.75 149 THR B O 1
ATOM 2445 N N . THR B 1 150 ? -0.357 -38.969 -9.148 1 51.38 150 THR B N 1
ATOM 2446 C CA . THR B 1 150 ? 0.077 -40.344 -9.172 1 51.38 150 THR B CA 1
ATOM 2447 C C . THR B 1 150 ? -0.99 -41.25 -9.805 1 51.38 150 THR B C 1
ATOM 2449 O O . THR B 1 150 ? -2.125 -41.281 -9.328 1 51.38 150 THR B O 1
ATOM 2452 N N . GLU B 1 151 ? -1.088 -41.281 -11.125 1 44.53 151 GLU B N 1
ATOM 2453 C CA . GLU B 1 151 ? -1.812 -42.46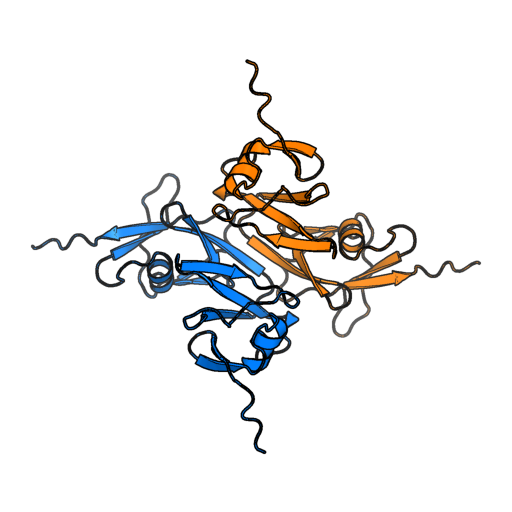9 -11.625 1 44.53 151 GLU B CA 1
ATOM 2454 C C . GLU B 1 151 ? -1.38 -43.719 -10.898 1 44.53 151 GLU B C 1
ATOM 2456 O O . GLU B 1 151 ? -0.202 -44.094 -10.922 1 44.53 151 GLU B O 1
ATOM 2461 N N . GLY B 1 152 ? -1.793 -43.844 -9.656 1 33.81 152 GLY B N 1
ATOM 2462 C CA . GLY B 1 152 ? -1.824 -45.281 -9.344 1 33.81 152 GLY B CA 1
ATOM 2463 C C . GLY B 1 152 ? -2.686 -46.094 -10.297 1 33.81 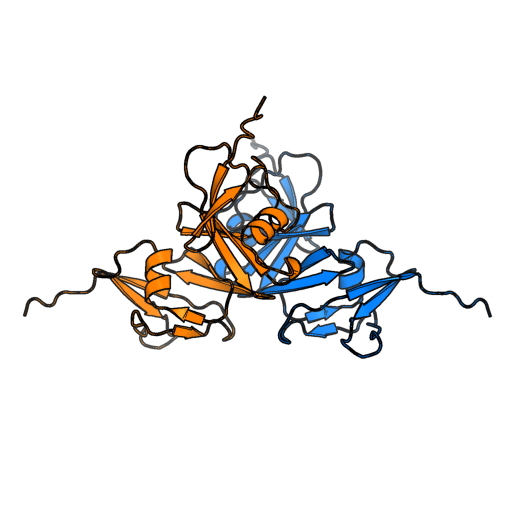152 GLY B C 1
ATOM 2464 O O . GLY B 1 152 ? -3.564 -45.531 -10.961 1 33.81 152 GLY B O 1
#

Secondary structure (DSSP, 8-state):
-------EEEEETTEEEEES-SS-BHHHHHHHTT-SSGGGEEEEEE-TTS-EEE--TT-B----SSS-EEEEEEE-SEEEEEEETTEEEEESSSEEEHHHHHHHHT--TTTEEEEE--TTSPPEE--TT-EEETTSSS-EEEEEEE------/-------EEEEETTEEEEES-SS-BHHHHHHHTT-SSGGGEEEEEE-TTS-EEE--TT-B----SSS-EEEEEEE-SEEEEEEETTEEEEESSSEEEHHHHHHHHT--TTTEEEEE--TTSPPEE--TT-EEETTSSS-EEEEEEE------

Solvent-accessible surface area (backbone atoms only — not comparable to full-atom values): 17187 Å² total; per-residue (Å²): 126,83,71,74,71,64,64,40,66,34,30,51,63,91,39,80,44,75,37,68,57,59,58,36,29,32,40,53,54,29,50,75,68,67,40,75,66,44,88,45,43,42,44,24,41,56,43,96,81,44,41,57,42,78,43,49,57,84,37,67,47,76,58,80,54,89,74,72,54,39,31,43,69,29,83,33,34,43,36,35,36,33,28,49,72,87,40,78,39,62,41,47,58,55,65,48,32,30,46,55,52,31,54,45,69,67,47,56,71,88,52,34,46,41,28,38,64,37,89,98,50,72,61,40,78,43,49,56,85,41,67,45,74,62,75,55,88,61,58,54,42,34,38,69,44,72,57,79,75,74,78,120,127,84,72,75,71,63,66,41,65,32,30,51,62,92,39,81,44,76,38,68,58,59,60,36,29,31,40,53,53,30,48,76,68,68,39,75,66,45,89,46,41,43,44,24,40,56,43,94,82,46,40,58,41,77,44,50,58,84,37,67,48,76,59,80,55,88,74,73,54,40,31,44,68,31,84,32,34,42,37,36,36,33,29,49,73,87,40,77,39,63,41,47,57,54,65,48,32,29,46,54,53,30,53,44,70,69,48,54,71,88,52,35,45,42,28,38,65,36,90,98,51,73,61,40,77,43,49,56,85,40,68,47,74,60,75,55,88,59,58,52,41,31,39,70,44,73,57,79,75,73,80,119

Organism: Synechocystis sp. (strain ATCC 27184 / PCC 6803 / Kazusa) (NCBI:txid1111708)

Nearest PDB structures (foldseek):
  1rrb-assembly1_A  TM=5.977E-01  e=9.456E-02  Rattus norvegicus
  5yxi-assembly1_A  TM=5.339E-01  e=3.907E-02  synthetic construct
  3kuc-assembly1_B  TM=5.486E-01  e=7.470E-02  Homo sapiens
  8jog-assembly1_A  TM=4.649E-01  e=4.395E-02  Homo sapiens
  8t75-assembly1_B  TM=4.775E-01  e=3.073E-01  Homo sapiens

Sequence (304 aa):
MVVNAQQFRIQVDQQQLMIPDPVPTGRQILEIAQKRPADEFLVFYLLPSGQLEEIRLDETVDLRQTGIERFITFRSDRSFRFVIDGRRFEWGIPLISGLKLKQLAQVSPQAYGVWLEVRGGEDRPIADHETVNLEAPGVERFFTGKKTTTEGMVVNAQQFRIQVDQQQLMIPDPVPTGRQILEIAQKRPADEFLVFYLLPSGQLEEIRLDETVDLRQTGIERFITFRSDRSFRFVIDGRRFEWGIPLISGLKLKQLAQVSPQAYGVWLEVRGGEDRPIADHETVNLEAPGVERFFTGKKTTTEG

pLDDT: mean 93.75, std 11.99, range [33.72, 98.81]

Radius of gyration: 21.81 Å; Cα contacts (8 Å, |Δi|>4): 637; chains: 2; bounding box: 68×81×57 Å

Foldseek 3Di:
DPPPQDWFWAAEPNDIFTDSDQKDAQCSVCVRVVNPPSVQKWKWWQDPLLATDTTDRGRIDGRPDDDHIYMYMDRAPDWFWAAEPRDIHIGGDQKDAQLSSCVSNVHDLVFKWKWWDDVVDDTHTTDRGRIDGRPPPDHIYMYMDTDPPPPD/DPPPQDWFWAAEPNDIFTDSDQKDAQCSVCVRVVNPPSVQKWKWWQDPLLATDTTDRGRIDGRPDDDHIYMYMDRAPDWFWAAEPRDIHIGGDQKDAQLSSCVSNVHDLVFKWKWKDDVVDDTHTTDRGRIDGRPPPDHIYMYMDTDPPPPD

InterPro domains:
  IPR027802 Multi-ubiquitin domain [PF14452] (8-75)
  IPR027802 Multi-ubiquitin domain [PF14452] (80-146)